Protein AF-A0A1M4S6I8-F1 (afdb_monomer_lite)

Secondary structure (DSSP, 8-state):
---SHHHHHHHHHHHHHHHHHHHHH-SS--HHHHHHTT-TT--HHHHIIIIIIIS--BHHHHHSSS-SSSSHHHHHHHHHHHHTTPPPPSSTTBHHHHHHHHHHHHHHHHH---HHHHHHHHHHHHHHIIIIITTTHHHHHHHHHHH-GGGHHHHHHHHHHHHHHHHHTT---SS---HHHHS---TT-TT----TTHHHHHHT-HHHHS----HHHHHHHHHHTT----SS-HHHHHHHHHHH-HHHHHHHHHHHHHHHHHHHHHTHHHHTHHHHHHHHHHHHHHHHHHHHHTT-

pLDDT: mean 91.62, std 10.89, range [37.5, 98.69]

Organism: NCBI:txid1121881

Radius of gyration: 19.99 Å; chains: 1; bounding box: 48×37×67 Å

InterPro domains:
  IPR020945 DMSO/Nitrate reductase chaperone [PF02613] (55-138)
  IPR036411 TorD-like superfamily [SSF89155] (50-169)

Structure (mmCIF, N/CA/C/O backbone):
data_AF-A0A1M4S6I8-F1
#
_entry.id   AF-A0A1M4S6I8-F1
#
loop_
_atom_site.group_PDB
_atom_site.id
_atom_site.type_symbol
_atom_site.label_atom_id
_atom_site.label_alt_id
_atom_site.label_comp_id
_atom_site.label_asym_id
_atom_site.label_entity_id
_atom_site.label_seq_id
_atom_site.pdbx_PDB_ins_code
_atom_site.Cartn_x
_atom_site.Cartn_y
_atom_site.Cartn_z
_atom_site.occupancy
_atom_site.B_iso_or_equiv
_atom_site.auth_seq_id
_atom_site.auth_comp_id
_atom_site.auth_asym_id
_atom_site.auth_atom_id
_atom_site.pdbx_PDB_model_num
ATOM 1 N N . MET A 1 1 ? -8.912 -12.289 37.341 1.00 37.50 1 MET A N 1
ATOM 2 C CA . MET A 1 1 ? -7.872 -11.245 37.237 1.00 37.50 1 MET A CA 1
ATOM 3 C C . MET A 1 1 ? -7.229 -11.370 35.861 1.00 37.50 1 MET A C 1
ATOM 5 O O . MET A 1 1 ? -6.281 -12.118 35.725 1.00 37.50 1 MET A O 1
ATOM 9 N N . SER A 1 2 ? -7.829 -10.744 34.845 1.00 38.50 2 SER A N 1
ATOM 10 C CA . SER A 1 2 ? -7.237 -10.455 33.524 1.00 38.50 2 SER A CA 1
ATOM 11 C C . SER A 1 2 ? -8.194 -9.495 32.800 1.00 38.50 2 SER A C 1
ATOM 13 O O . SER A 1 2 ? -8.999 -9.876 31.961 1.00 38.50 2 SER A O 1
ATOM 15 N N . LYS A 1 3 ? -8.262 -8.260 33.303 1.00 39.50 3 LYS A N 1
ATOM 16 C CA . LYS A 1 3 ? -8.973 -7.134 32.665 1.00 39.50 3 LYS A CA 1
ATOM 17 C C . LYS A 1 3 ? -8.045 -5.925 32.487 1.00 39.50 3 LYS A C 1
ATOM 19 O O . LYS A 1 3 ? -8.503 -4.873 32.076 1.00 39.50 3 LYS A O 1
ATOM 24 N N . VAL A 1 4 ? -6.769 -6.080 32.854 1.00 44.47 4 VAL A N 1
ATOM 25 C CA . VAL A 1 4 ? -5.766 -5.007 32.862 1.00 44.47 4 VAL A CA 1
ATOM 26 C C . VAL A 1 4 ? -4.965 -4.983 31.549 1.00 44.47 4 VAL A C 1
ATOM 28 O O . VAL A 1 4 ? -4.487 -3.920 31.188 1.00 44.47 4 VAL A O 1
ATOM 31 N N . ASP A 1 5 ? -4.915 -6.087 30.789 1.00 59.47 5 ASP A N 1
ATOM 32 C CA . ASP A 1 5 ? -4.182 -6.153 29.507 1.00 59.47 5 ASP A CA 1
ATOM 33 C C . ASP A 1 5 ? -4.903 -5.454 28.344 1.00 59.47 5 ASP A C 1
ATOM 35 O O . ASP A 1 5 ? -4.309 -4.652 27.630 1.00 59.47 5 ASP A O 1
ATOM 39 N N . GLY A 1 6 ? -6.209 -5.695 28.169 1.00 62.53 6 GLY A N 1
ATOM 40 C CA . GLY A 1 6 ? -6.911 -5.259 26.953 1.00 62.53 6 GLY A CA 1
ATOM 41 C C . GLY A 1 6 ? -7.030 -3.739 26.782 1.00 62.53 6 GLY A C 1
ATOM 42 O O . GLY A 1 6 ? -7.030 -3.247 25.662 1.00 62.53 6 GLY A O 1
ATOM 43 N N . THR A 1 7 ? -7.111 -2.969 27.872 1.00 64.19 7 THR A N 1
ATOM 44 C CA . THR A 1 7 ? -7.210 -1.498 27.785 1.00 64.19 7 THR A CA 1
ATOM 45 C C . THR A 1 7 ? -5.866 -0.848 27.442 1.00 64.19 7 THR A C 1
ATOM 47 O O . THR A 1 7 ? -5.850 0.140 26.716 1.00 64.19 7 THR A O 1
ATOM 50 N N . SER A 1 8 ? -4.741 -1.417 27.903 1.00 73.88 8 SER A N 1
ATOM 51 C CA . SER A 1 8 ? -3.398 -0.930 27.535 1.00 73.88 8 SER A CA 1
ATOM 52 C C . SER A 1 8 ? -3.157 -1.097 26.036 1.00 73.88 8 SER A C 1
ATOM 54 O O . SER A 1 8 ? -2.745 -0.158 25.362 1.00 73.88 8 SER A O 1
ATOM 56 N N . GLN A 1 9 ? -3.532 -2.261 25.500 1.00 84.44 9 GLN A N 1
ATOM 57 C CA . GLN A 1 9 ? -3.327 -2.599 24.095 1.00 84.44 9 GLN A CA 1
ATOM 58 C C . GLN A 1 9 ? -4.142 -1.709 23.141 1.00 84.44 9 GLN A C 1
ATOM 60 O O . GLN A 1 9 ? -3.620 -1.244 22.131 1.00 84.44 9 GLN A O 1
ATOM 65 N N . LEU A 1 10 ? -5.409 -1.405 23.461 1.00 87.00 10 LEU A N 1
ATOM 66 C CA . LEU A 1 10 ? -6.212 -0.492 22.632 1.00 87.00 10 LEU A CA 1
ATOM 67 C C . LEU A 1 10 ? -5.655 0.939 22.642 1.00 87.00 10 LEU A C 1
ATOM 69 O O . LEU A 1 10 ? -5.631 1.588 21.595 1.00 87.00 10 LEU A O 1
ATOM 73 N N . SER A 1 11 ? -5.169 1.418 23.792 1.00 90.50 11 SER A N 1
ATOM 74 C CA . SER A 1 11 ? -4.554 2.746 23.897 1.00 90.50 11 SER A CA 1
ATOM 75 C C . SER A 1 11 ? -3.269 2.849 23.068 1.00 90.50 11 SER A C 1
ATOM 77 O O . SER A 1 11 ? -3.045 3.872 22.422 1.00 90.50 11 SER A O 1
ATOM 79 N N . GLU A 1 12 ? -2.435 1.808 23.063 1.00 92.94 12 GLU A N 1
ATOM 80 C CA . GLU A 1 12 ? -1.213 1.747 22.248 1.00 92.94 12 GLU A CA 1
ATOM 81 C C . GLU A 1 12 ? -1.537 1.785 20.748 1.00 92.94 12 GLU A C 1
ATOM 83 O O . GLU A 1 12 ? -0.927 2.547 19.998 1.00 92.94 12 GLU A O 1
ATOM 88 N N . ARG A 1 13 ? -2.569 1.051 20.316 1.00 95.19 13 ARG A N 1
ATOM 89 C CA . ARG A 1 13 ? -3.043 1.066 18.923 1.00 95.19 13 ARG A CA 1
ATOM 90 C C . ARG A 1 13 ? -3.576 2.425 18.489 1.00 95.19 13 ARG A C 1
ATOM 92 O O . ARG A 1 13 ? -3.277 2.879 17.386 1.00 95.19 13 ARG A O 1
ATOM 99 N N . ILE A 1 14 ? -4.354 3.087 19.347 1.00 96.69 14 ILE A N 1
ATOM 100 C CA . ILE A 1 14 ? -4.839 4.448 19.086 1.00 96.69 14 ILE A CA 1
ATOM 101 C C . ILE A 1 14 ? -3.653 5.396 18.877 1.00 96.69 14 ILE A C 1
ATOM 103 O O . ILE A 1 14 ? -3.675 6.206 17.950 1.00 96.69 14 ILE A O 1
ATOM 107 N N . GLU A 1 15 ? -2.620 5.300 19.715 1.00 96.31 15 GLU A N 1
ATOM 108 C CA . GLU A 1 15 ? -1.449 6.169 19.612 1.00 96.31 15 GLU A CA 1
ATOM 109 C C . GLU A 1 15 ? -0.630 5.893 18.348 1.00 96.31 15 GLU A C 1
ATOM 111 O O . GLU A 1 15 ? -0.274 6.832 17.635 1.00 96.31 15 GLU A O 1
ATOM 116 N N . LEU A 1 16 ? -0.421 4.621 17.995 1.00 97.06 16 LEU A N 1
ATOM 117 C CA . LEU A 1 16 ? 0.234 4.247 16.742 1.00 97.06 16 LEU A CA 1
ATOM 118 C C . LEU A 1 16 ? -0.506 4.818 15.522 1.00 97.06 16 LEU A C 1
ATOM 120 O O . LEU A 1 16 ? 0.125 5.399 14.640 1.00 97.06 16 LEU A O 1
ATOM 124 N N . LEU A 1 17 ? -1.840 4.719 15.480 1.00 98.00 17 LEU A N 1
ATOM 125 C CA . LEU A 1 17 ? -2.640 5.274 14.382 1.00 98.00 17 LEU A CA 1
ATOM 126 C C . LEU A 1 17 ? -2.537 6.803 14.304 1.00 98.00 17 LEU A C 1
ATOM 128 O O . LEU A 1 17 ? -2.468 7.352 13.203 1.00 98.00 17 LEU A O 1
ATOM 132 N N . LYS A 1 18 ? -2.476 7.508 15.442 1.00 96.75 18 LYS A N 1
ATOM 133 C CA . LYS A 1 18 ? -2.240 8.963 15.462 1.00 96.75 18 LYS A CA 1
ATOM 134 C C . LYS A 1 18 ? -0.870 9.316 14.898 1.00 96.75 18 LYS A C 1
ATOM 136 O O . LYS A 1 18 ? -0.782 10.185 14.032 1.00 96.75 18 LYS A O 1
ATOM 141 N N . ILE A 1 19 ? 0.176 8.627 15.353 1.00 96.94 19 ILE A N 1
ATOM 142 C CA . ILE A 1 19 ? 1.544 8.823 14.865 1.00 96.94 19 ILE A CA 1
ATOM 143 C C . ILE A 1 19 ? 1.605 8.553 13.359 1.00 96.94 19 ILE A C 1
ATOM 145 O O . ILE A 1 19 ? 2.149 9.360 12.608 1.00 96.94 19 ILE A O 1
ATOM 149 N N . ALA A 1 20 ? 0.985 7.470 12.891 1.00 97.69 20 ALA A N 1
ATOM 150 C CA . ALA A 1 20 ? 0.976 7.124 11.478 1.00 97.69 20 ALA A CA 1
ATOM 151 C C . ALA A 1 20 ? 0.277 8.170 10.613 1.00 97.69 20 ALA A C 1
ATOM 153 O O . ALA A 1 20 ? 0.776 8.533 9.550 1.00 97.69 20 ALA A O 1
ATOM 154 N N . ARG A 1 21 ? -0.847 8.716 11.080 1.00 97.44 21 ARG A N 1
ATOM 155 C CA . ARG A 1 21 ? -1.515 9.832 10.402 1.00 97.44 21 ARG A CA 1
ATOM 156 C C . ARG A 1 21 ? -0.628 11.070 10.338 1.00 97.44 21 ARG A C 1
ATOM 1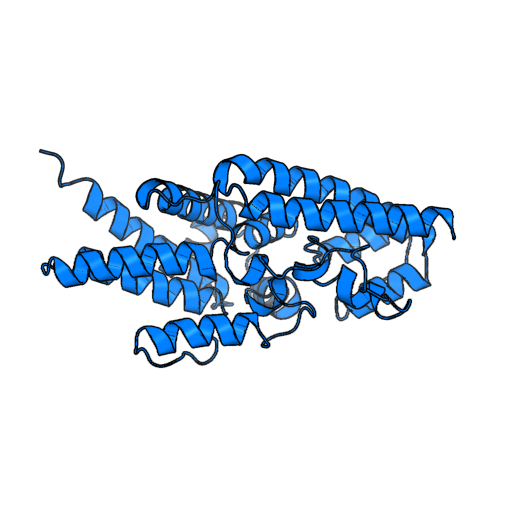58 O O . ARG A 1 21 ? -0.563 11.698 9.284 1.00 97.44 21 ARG A O 1
ATOM 165 N N . GLU A 1 22 ? 0.066 11.397 11.425 1.00 96.81 22 GLU A N 1
ATOM 166 C CA . GLU A 1 22 ? 0.987 12.534 11.468 1.00 96.81 22 GLU A CA 1
ATOM 167 C C . GLU A 1 22 ? 2.127 12.353 10.450 1.00 96.81 22 GLU A C 1
ATOM 169 O O . GLU A 1 22 ? 2.379 13.264 9.667 1.00 96.81 22 GLU A O 1
ATOM 174 N N . VAL A 1 23 ? 2.735 11.162 10.354 1.00 97.06 23 VAL A N 1
ATOM 175 C CA . VAL A 1 23 ? 3.756 10.839 9.331 1.00 97.06 23 VAL A CA 1
ATOM 176 C C . VAL A 1 23 ? 3.211 10.992 7.907 1.00 97.06 23 VAL A C 1
ATOM 178 O O . VAL A 1 23 ? 3.871 11.572 7.047 1.00 97.06 23 VAL A O 1
ATOM 181 N N . LEU A 1 24 ? 1.995 10.507 7.644 1.00 97.06 24 LEU A N 1
ATOM 182 C CA . LEU A 1 24 ? 1.399 10.549 6.306 1.00 97.06 24 LEU A CA 1
ATOM 183 C C . LEU A 1 24 ? 1.024 11.974 5.865 1.00 97.06 24 LEU A C 1
ATOM 185 O O . LEU A 1 24 ? 1.130 12.295 4.682 1.00 97.06 24 LEU A O 1
ATOM 189 N N . VAL A 1 25 ? 0.597 12.839 6.788 1.00 95.19 25 VAL A N 1
ATOM 190 C CA . VAL A 1 25 ? 0.042 14.167 6.461 1.00 95.19 25 VAL A CA 1
ATOM 191 C C . VAL A 1 25 ? 1.057 15.296 6.641 1.00 95.19 25 VAL A C 1
ATOM 193 O O . VAL A 1 25 ? 1.022 16.276 5.895 1.00 95.19 25 VAL A O 1
ATOM 196 N N . SER A 1 26 ? 1.950 15.191 7.625 1.00 93.81 26 SER A N 1
ATOM 197 C CA . SER A 1 26 ? 2.745 16.319 8.101 1.00 93.81 26 SER A CA 1
ATOM 198 C C . SER A 1 26 ? 4.144 16.343 7.481 1.00 93.81 26 SER A C 1
ATOM 200 O O . SER A 1 26 ? 5.021 15.576 7.886 1.00 93.81 26 SER A O 1
ATOM 202 N N . PRO A 1 27 ? 4.450 17.293 6.576 1.00 93.25 27 PRO A N 1
ATOM 203 C CA . PRO A 1 27 ? 5.810 17.456 6.060 1.00 93.25 27 PRO A CA 1
ATOM 204 C C . PRO A 1 27 ? 6.802 17.938 7.132 1.00 93.25 27 PRO A C 1
ATOM 206 O O . PRO A 1 27 ? 8.000 18.018 6.874 1.00 93.25 27 PRO A O 1
ATOM 209 N N . LYS A 1 28 ? 6.327 18.300 8.332 1.00 93.88 28 LYS A N 1
ATOM 210 C CA . LYS A 1 28 ? 7.142 18.796 9.445 1.00 93.88 28 LYS A CA 1
ATOM 211 C C . LYS A 1 28 ? 6.824 18.024 10.720 1.00 93.88 28 LYS A C 1
ATOM 213 O O . LYS A 1 28 ? 6.033 18.477 11.541 1.00 93.88 28 LYS A O 1
ATOM 218 N N . LEU A 1 29 ? 7.494 16.891 10.889 1.00 93.94 29 LEU A N 1
ATOM 219 C CA . LEU A 1 29 ? 7.384 16.079 12.096 1.00 93.94 29 LEU A CA 1
ATOM 220 C C . LEU A 1 29 ? 8.194 16.653 13.256 1.00 93.94 29 LEU A C 1
ATOM 222 O O . LEU A 1 29 ? 9.223 17.310 13.071 1.00 93.94 29 LEU A O 1
ATOM 226 N N . HIS A 1 30 ? 7.733 16.365 14.472 1.00 93.50 30 HIS A N 1
ATOM 227 C CA . HIS A 1 30 ? 8.499 16.656 15.674 1.00 93.50 30 HIS A CA 1
ATOM 228 C C . HIS A 1 30 ? 9.796 15.820 15.687 1.00 93.50 30 HIS A C 1
ATOM 230 O O . HIS A 1 30 ? 9.734 14.624 15.390 1.00 93.50 30 HIS A O 1
ATOM 236 N N . PRO A 1 31 ? 10.961 16.384 16.068 1.00 93.50 31 PRO A N 1
ATOM 237 C CA . PRO A 1 31 ? 12.232 15.650 16.068 1.00 93.50 31 PRO A CA 1
ATOM 238 C C . PRO A 1 31 ? 12.222 14.363 16.902 1.00 93.50 31 PRO A C 1
ATOM 240 O O . PRO A 1 31 ? 12.896 13.400 16.552 1.00 93.50 31 PRO A O 1
ATOM 243 N N . GLU A 1 32 ? 11.443 14.327 17.985 1.00 93.31 32 GLU A N 1
ATOM 244 C CA . GLU A 1 32 ? 11.304 13.128 18.821 1.00 93.31 32 GLU A CA 1
ATOM 245 C C . GLU A 1 32 ? 10.605 11.981 18.083 1.00 93.31 32 GLU A C 1
ATOM 247 O O . GLU A 1 32 ? 11.010 10.837 18.245 1.00 93.31 32 GLU A O 1
ATOM 252 N N . LEU A 1 33 ? 9.612 12.277 17.232 1.00 93.12 33 LEU A N 1
ATOM 253 C CA . LEU A 1 33 ? 8.949 11.259 16.409 1.00 93.12 33 LEU A CA 1
ATOM 254 C C . LEU A 1 33 ? 9.883 10.739 15.316 1.00 93.12 33 LEU A C 1
ATOM 256 O O . LEU A 1 33 ? 9.938 9.536 15.089 1.00 93.12 33 LEU A O 1
ATOM 260 N N . ILE A 1 34 ? 10.653 11.635 14.686 1.00 93.50 34 ILE A N 1
ATOM 261 C CA . ILE A 1 34 ? 11.675 11.255 13.697 1.00 93.50 34 ILE A CA 1
ATOM 262 C C . ILE A 1 34 ? 12.680 10.288 14.329 1.00 93.50 34 ILE A C 1
ATOM 264 O O . ILE A 1 34 ? 12.989 9.261 13.735 1.00 93.50 34 ILE A O 1
ATOM 268 N N . ALA A 1 35 ? 13.157 10.590 15.540 1.00 93.12 35 ALA A N 1
ATOM 269 C CA . ALA A 1 35 ? 14.097 9.734 16.254 1.00 93.12 35 ALA A CA 1
ATOM 270 C C . ALA A 1 35 ? 13.469 8.409 16.721 1.00 93.12 35 ALA A C 1
ATOM 272 O O . ALA A 1 35 ? 14.112 7.370 16.621 1.00 93.12 35 ALA A O 1
ATOM 273 N N . ALA A 1 36 ? 12.231 8.431 17.225 1.00 92.00 36 ALA A N 1
ATOM 274 C CA . ALA A 1 36 ? 11.556 7.238 17.741 1.00 92.00 36 ALA A CA 1
ATOM 275 C C . ALA A 1 36 ? 11.229 6.209 16.647 1.00 92.00 36 ALA A C 1
ATOM 277 O O . ALA A 1 36 ? 11.275 5.012 16.908 1.00 92.00 36 ALA A O 1
ATOM 278 N N . LEU A 1 37 ? 10.913 6.677 15.439 1.00 92.38 37 LEU A N 1
ATOM 279 C CA . LEU A 1 37 ? 10.585 5.842 14.280 1.00 92.38 37 LEU A CA 1
ATOM 280 C C . LEU A 1 37 ? 11.781 5.602 13.343 1.00 92.38 37 LEU A C 1
ATOM 282 O O . LEU A 1 37 ? 11.593 5.048 12.264 1.00 92.38 37 LEU A O 1
ATOM 286 N N . ASP A 1 38 ? 12.978 6.060 13.722 1.00 94.12 38 ASP A N 1
ATOM 287 C CA . ASP A 1 38 ? 14.194 6.039 12.897 1.00 94.12 38 ASP A CA 1
ATOM 288 C C . ASP A 1 38 ? 13.973 6.552 11.460 1.00 94.12 38 ASP A C 1
ATOM 290 O O . ASP A 1 38 ? 14.483 6.008 10.483 1.00 94.12 38 ASP A O 1
ATOM 294 N N . LEU A 1 39 ? 13.224 7.655 11.315 1.00 92.38 39 LEU A N 1
ATOM 295 C CA . LEU A 1 39 ? 12.893 8.237 10.004 1.00 92.38 39 LEU A CA 1
ATOM 296 C C . LEU A 1 39 ? 14.085 8.932 9.321 1.00 92.38 39 LEU A C 1
ATOM 298 O O . LEU A 1 39 ? 13.912 9.654 8.336 1.00 92.38 39 LEU A O 1
ATOM 302 N N . GLY A 1 40 ? 15.300 8.749 9.846 1.00 90.25 40 GLY A N 1
ATOM 303 C CA . GLY A 1 40 ? 16.548 9.227 9.266 1.00 90.25 40 GLY A CA 1
ATOM 304 C C . GLY A 1 40 ? 16.517 10.706 8.878 1.00 90.25 40 GLY A C 1
ATOM 305 O O . GLY A 1 40 ? 16.318 11.599 9.703 1.00 90.25 40 GLY A O 1
ATOM 306 N N . ASN A 1 41 ? 16.741 10.975 7.592 1.00 86.19 41 ASN A N 1
ATOM 307 C CA . ASN A 1 41 ? 16.779 12.316 7.013 1.00 86.19 41 ASN A CA 1
ATOM 308 C C . ASN A 1 41 ? 15.389 12.853 6.636 1.00 86.19 41 ASN A C 1
ATOM 310 O O . ASN A 1 41 ? 15.268 13.546 5.627 1.00 86.19 41 ASN A O 1
ATOM 314 N N . TYR A 1 42 ? 14.351 12.552 7.415 1.00 93.75 42 TYR A N 1
ATOM 315 C CA . TYR A 1 42 ? 13.009 13.066 7.168 1.00 93.75 42 TYR A CA 1
ATOM 316 C C . TYR A 1 42 ? 13.009 14.598 7.046 1.00 93.75 42 TYR A C 1
ATOM 318 O O . TYR A 1 42 ? 13.293 15.326 8.001 1.00 93.75 42 TYR A O 1
ATOM 326 N N . THR A 1 43 ? 12.662 15.097 5.861 1.00 95.12 43 THR A N 1
ATOM 327 C CA . THR A 1 43 ? 12.478 16.525 5.582 1.00 95.12 43 THR A CA 1
ATOM 328 C C . THR A 1 43 ? 11.164 16.753 4.830 1.00 95.12 43 THR A C 1
ATOM 330 O O . THR A 1 43 ? 10.609 15.805 4.266 1.00 95.12 43 THR A O 1
ATOM 333 N N . PRO A 1 44 ? 10.664 18.002 4.751 1.00 96.38 44 PRO A N 1
ATOM 334 C CA . PRO A 1 44 ? 9.513 18.331 3.909 1.00 96.38 44 PRO A CA 1
ATOM 335 C C . PRO A 1 44 ? 9.663 17.880 2.449 1.00 96.38 44 PRO A C 1
ATOM 337 O O . PRO A 1 44 ? 8.687 17.480 1.813 1.00 96.38 44 PRO A O 1
ATOM 340 N N . GLU A 1 45 ? 10.882 17.936 1.911 1.00 95.75 45 GLU A N 1
ATOM 341 C CA . GLU A 1 45 ? 11.200 17.506 0.551 1.00 95.75 45 GLU A CA 1
ATOM 342 C C . GLU A 1 45 ? 11.094 15.986 0.411 1.00 95.75 45 GLU A C 1
ATOM 344 O O . GLU A 1 45 ? 10.491 15.515 -0.550 1.00 95.75 45 GLU A O 1
ATOM 349 N N . VAL A 1 46 ? 11.618 15.227 1.383 1.00 95.25 46 VAL A N 1
ATOM 350 C CA . VAL A 1 46 ? 11.484 13.761 1.426 1.00 95.25 46 VAL A CA 1
ATOM 351 C C . VAL A 1 46 ? 10.014 13.360 1.544 1.00 95.25 46 VAL A C 1
ATOM 353 O O . VAL A 1 46 ? 9.544 12.548 0.752 1.00 95.25 46 VAL A O 1
ATOM 356 N N . HIS A 1 47 ? 9.261 13.982 2.458 1.00 96.81 47 HIS A N 1
ATOM 357 C CA . HIS A 1 47 ? 7.823 13.733 2.622 1.00 96.81 47 HIS A CA 1
ATOM 358 C C . HIS A 1 47 ? 7.052 13.980 1.321 1.00 96.81 47 HIS A C 1
ATOM 360 O O . HIS A 1 47 ? 6.293 13.122 0.873 1.00 96.81 47 HIS A O 1
ATOM 366 N N . THR A 1 48 ? 7.308 15.115 0.665 1.00 96.38 48 THR A N 1
ATOM 367 C CA . THR A 1 48 ? 6.680 15.450 -0.621 1.00 96.38 48 THR A CA 1
ATOM 368 C C . THR A 1 48 ? 7.053 14.432 -1.699 1.00 96.38 48 THR A C 1
ATOM 370 O O . THR A 1 48 ? 6.188 13.965 -2.441 1.00 96.38 48 THR A O 1
ATOM 373 N N . GLN A 1 49 ? 8.332 14.067 -1.790 1.00 95.19 49 GLN A N 1
ATOM 374 C CA . GLN A 1 49 ? 8.811 13.106 -2.776 1.00 95.19 49 GLN A CA 1
ATOM 375 C C . GLN A 1 49 ? 8.142 11.737 -2.601 1.00 95.19 49 GLN A C 1
ATOM 377 O O . GLN A 1 49 ? 7.698 11.146 -3.584 1.00 95.19 49 GLN A O 1
ATOM 382 N N . VAL A 1 50 ? 8.019 11.259 -1.363 1.00 96.31 50 VAL A N 1
ATOM 383 C CA . VAL A 1 50 ? 7.456 9.939 -1.064 1.00 96.31 50 VAL A CA 1
ATOM 384 C C . VAL A 1 50 ? 5.934 9.963 -1.192 1.00 96.31 50 VAL A C 1
ATOM 386 O O . VAL A 1 50 ? 5.388 9.292 -2.061 1.00 96.31 50 VAL A O 1
ATOM 389 N N . PHE A 1 51 ? 5.231 10.766 -0.391 1.00 97.31 51 PHE A N 1
ATOM 390 C CA . PHE A 1 51 ? 3.775 10.643 -0.248 1.00 97.31 51 PHE A CA 1
ATOM 391 C C . PHE A 1 51 ? 2.966 11.508 -1.219 1.00 97.31 51 PHE A C 1
ATOM 393 O O . PHE A 1 51 ? 1.797 11.214 -1.470 1.00 97.31 51 PHE A O 1
ATOM 400 N N . ALA A 1 52 ? 3.549 12.568 -1.788 1.00 95.19 52 ALA A N 1
ATOM 401 C CA . ALA A 1 52 ? 2.841 13.425 -2.744 1.00 95.19 52 ALA A CA 1
ATOM 402 C C . ALA A 1 52 ? 3.189 13.115 -4.206 1.00 95.19 52 ALA A C 1
ATOM 404 O O . ALA A 1 52 ? 2.369 13.375 -5.091 1.00 95.19 52 ALA A O 1
ATOM 405 N N . ILE A 1 53 ? 4.376 12.566 -4.483 1.00 94.00 53 ILE A N 1
ATOM 406 C CA . ILE A 1 53 ? 4.850 12.314 -5.850 1.00 94.00 53 ILE A CA 1
ATOM 407 C C . ILE A 1 53 ? 4.856 10.820 -6.172 1.00 94.00 53 ILE A C 1
ATOM 409 O O . ILE A 1 53 ? 4.255 10.431 -7.176 1.00 94.00 53 ILE A O 1
ATOM 413 N N . ASP A 1 54 ? 5.506 10.001 -5.348 1.00 95.56 54 ASP A N 1
ATOM 414 C CA . ASP A 1 54 ? 5.840 8.628 -5.720 1.00 95.56 54 ASP A CA 1
ATOM 415 C C . ASP A 1 54 ? 4.834 7.576 -5.224 1.00 95.56 54 ASP A C 1
ATOM 417 O O . ASP A 1 54 ? 4.054 7.023 -6.007 1.00 95.56 54 ASP A O 1
ATOM 421 N N . LEU A 1 55 ? 4.823 7.314 -3.919 1.00 97.12 55 LEU A N 1
ATOM 422 C CA . LEU A 1 55 ? 3.989 6.327 -3.239 1.00 97.12 55 LEU A CA 1
ATOM 423 C C . LEU A 1 55 ? 2.837 7.038 -2.527 1.00 97.12 55 LEU A C 1
ATOM 425 O O . LEU A 1 55 ? 2.766 7.135 -1.304 1.00 97.12 55 LEU A O 1
ATOM 429 N N . LYS A 1 56 ? 1.912 7.573 -3.327 1.00 97.44 56 LYS A N 1
ATOM 430 C CA . LYS A 1 56 ? 0.735 8.283 -2.815 1.00 97.44 56 LYS A CA 1
ATOM 431 C C . LYS A 1 56 ? -0.126 7.337 -1.970 1.00 97.44 56 LYS A C 1
ATOM 433 O O . LYS A 1 56 ? -0.541 6.312 -2.507 1.00 97.44 56 LYS A O 1
ATOM 438 N N . PRO A 1 57 ? -0.458 7.659 -0.709 1.00 98.12 57 PRO A N 1
ATOM 439 C CA . PRO A 1 57 ? -1.162 6.745 0.191 1.00 98.12 57 PRO A CA 1
ATOM 440 C C . PRO A 1 57 ? -2.687 6.787 -0.018 1.00 98.12 57 PRO A C 1
ATOM 442 O O . PRO A 1 57 ? -3.439 7.118 0.895 1.00 98.12 57 PRO A O 1
ATOM 445 N N . TYR A 1 58 ? -3.150 6.485 -1.233 1.00 98.62 58 TYR A N 1
ATOM 446 C CA . TYR A 1 58 ? -4.569 6.474 -1.606 1.00 98.62 58 TYR A CA 1
ATOM 447 C C . TYR A 1 58 ? -4.939 5.129 -2.212 1.00 98.62 58 TYR A C 1
ATOM 449 O O . TYR A 1 58 ? -4.308 4.711 -3.183 1.00 98.62 58 TYR A O 1
ATOM 457 N N . ALA A 1 59 ? -5.999 4.494 -1.713 1.00 98.25 59 ALA A N 1
ATOM 458 C CA . ALA A 1 59 ? -6.432 3.186 -2.196 1.00 98.25 59 ALA A CA 1
ATOM 459 C C . ALA A 1 59 ? -6.713 3.188 -3.710 1.00 98.25 59 ALA A C 1
ATOM 461 O O . ALA A 1 59 ? -6.377 2.226 -4.395 1.00 98.25 59 ALA A O 1
ATOM 462 N N . SER A 1 60 ? -7.232 4.294 -4.264 1.00 97.06 60 SER A N 1
ATOM 463 C CA . SER A 1 60 ? -7.451 4.447 -5.712 1.00 97.06 60 SER A CA 1
ATOM 464 C C . SER A 1 60 ? -6.209 4.269 -6.582 1.00 97.06 60 SER A C 1
ATOM 466 O O . SER A 1 60 ? -6.341 3.818 -7.718 1.00 97.06 60 SER A O 1
ATOM 468 N N . ILE A 1 61 ? -5.012 4.544 -6.064 1.00 97.06 61 ILE A N 1
ATOM 469 C CA . ILE A 1 61 ? -3.758 4.332 -6.796 1.00 97.06 61 ILE A CA 1
ATOM 470 C C . ILE A 1 61 ? -3.431 2.841 -6.927 1.00 97.06 61 ILE A C 1
ATOM 472 O O . ILE A 1 61 ? -2.861 2.439 -7.936 1.00 97.06 61 ILE A O 1
ATOM 476 N N . TYR A 1 62 ? -3.808 2.028 -5.939 1.00 97.81 62 TYR A N 1
ATOM 477 C CA . TYR A 1 62 ? -3.420 0.615 -5.853 1.00 97.81 62 TYR A CA 1
ATOM 478 C C . TYR A 1 62 ? -4.525 -0.349 -6.272 1.00 97.81 62 TYR A C 1
ATOM 480 O O . TYR A 1 62 ? -4.227 -1.482 -6.633 1.00 97.81 62 TYR A O 1
ATOM 488 N N . LEU A 1 63 ? -5.784 0.089 -6.217 1.00 96.19 63 LEU A N 1
ATOM 489 C CA . LEU A 1 63 ? -6.967 -0.754 -6.397 1.00 96.19 63 LEU A CA 1
ATOM 490 C C . LEU A 1 63 ? -7.828 -0.371 -7.609 1.00 96.19 63 LEU A C 1
ATOM 492 O O . LEU A 1 63 ? -8.951 -0.849 -7.731 1.00 96.19 63 LEU A O 1
ATOM 496 N N . SER A 1 64 ? -7.324 0.482 -8.502 1.00 91.44 64 SER A N 1
ATOM 497 C CA . SER A 1 64 ? -8.017 0.853 -9.743 1.00 91.44 64 SER A CA 1
ATOM 498 C C . SER A 1 64 ? -7.240 0.378 -10.963 1.00 91.44 64 SER A C 1
ATOM 500 O O . SER A 1 64 ? -6.013 0.456 -10.981 1.00 91.44 64 SER A O 1
ATOM 502 N N . GLU A 1 65 ? -7.938 -0.025 -12.031 1.00 87.44 65 GLU A N 1
ATOM 503 C CA . GLU A 1 65 ? -7.301 -0.439 -13.295 1.00 87.44 65 GLU A CA 1
ATOM 504 C C . GLU A 1 65 ? -6.331 0.622 -13.833 1.00 87.44 65 GLU A C 1
ATOM 506 O O . GLU A 1 65 ? -5.237 0.298 -14.291 1.00 87.44 65 GLU A O 1
ATOM 511 N N . VAL A 1 66 ? -6.687 1.900 -13.690 1.00 85.38 66 VAL A N 1
ATOM 512 C CA . VAL A 1 66 ? -5.808 3.035 -13.977 1.00 85.38 66 VAL A CA 1
ATOM 513 C C . VAL A 1 66 ? -5.375 3.667 -12.655 1.00 85.38 66 VAL A C 1
ATOM 515 O O . VAL A 1 66 ? -6.219 4.179 -11.921 1.00 85.38 66 VAL A O 1
ATOM 518 N N . ALA A 1 67 ? -4.067 3.672 -12.371 1.00 88.31 67 ALA A N 1
ATOM 519 C CA . ALA A 1 67 ? -3.476 4.207 -11.138 1.00 88.31 67 ALA A CA 1
ATOM 520 C C . ALA A 1 67 ? -3.561 5.745 -11.052 1.00 88.31 67 ALA A C 1
ATOM 522 O O . ALA A 1 67 ? -2.577 6.477 -11.187 1.00 88.31 67 ALA A O 1
ATOM 523 N N . THR A 1 68 ? -4.774 6.246 -10.844 1.00 89.44 68 THR A N 1
ATOM 524 C CA . THR A 1 68 ? -5.114 7.667 -10.726 1.00 89.44 68 THR A CA 1
ATOM 525 C C . THR A 1 68 ? -5.960 7.909 -9.485 1.00 89.44 68 THR A C 1
ATOM 527 O O . THR A 1 68 ? -6.636 7.007 -9.008 1.00 89.44 68 THR A O 1
ATOM 530 N N . LEU A 1 69 ? -5.922 9.136 -8.957 1.00 90.75 69 LEU A N 1
ATOM 531 C CA . LEU A 1 69 ? -6.735 9.505 -7.799 1.00 90.75 69 LEU A CA 1
ATOM 532 C C . LEU A 1 69 ? -8.223 9.512 -8.161 1.00 90.75 69 LEU A C 1
ATOM 534 O O . LEU A 1 69 ? -8.634 10.183 -9.109 1.00 90.75 69 LEU A O 1
ATOM 538 N N . GLY A 1 70 ? -9.027 8.840 -7.340 1.00 89.19 70 GLY A N 1
ATOM 539 C CA . GLY A 1 70 ? -10.464 8.683 -7.556 1.00 89.19 70 GLY A CA 1
ATOM 540 C C . GLY A 1 70 ? -10.836 7.391 -8.279 1.00 89.19 70 GLY A C 1
ATOM 541 O O . GLY A 1 70 ? -10.085 6.426 -8.270 1.00 89.19 70 GLY A O 1
ATOM 542 N N . GLY A 1 71 ? -12.032 7.353 -8.863 1.00 88.25 71 GLY A N 1
ATOM 543 C CA . GLY A 1 71 ? -12.559 6.140 -9.486 1.00 88.25 71 GLY A CA 1
ATOM 544 C C . GLY A 1 71 ? -13.146 5.152 -8.478 1.00 88.25 71 GLY A C 1
ATOM 545 O O . GLY A 1 71 ? -13.552 5.528 -7.377 1.00 88.25 71 GLY A O 1
ATOM 546 N N . GLU A 1 72 ? -13.204 3.884 -8.877 1.00 89.44 72 GLU A N 1
ATOM 547 C CA . GLU A 1 72 ? -14.020 2.863 -8.217 1.00 89.44 72 GLU A CA 1
ATOM 548 C C . GLU A 1 72 ? -13.629 2.619 -6.759 1.00 89.44 72 GLU A C 1
ATOM 550 O O . GLU A 1 72 ? -14.493 2.660 -5.887 1.00 89.44 72 GLU A O 1
ATOM 555 N N . ALA A 1 73 ? -12.339 2.459 -6.450 1.00 92.50 73 ALA A N 1
ATOM 556 C CA . ALA A 1 73 ? -11.906 2.229 -5.071 1.00 92.50 73 ALA A CA 1
ATOM 557 C C . ALA A 1 73 ? -12.284 3.396 -4.135 1.00 92.50 73 ALA A C 1
ATOM 559 O O . ALA A 1 73 ? -12.655 3.177 -2.978 1.00 92.50 73 ALA A O 1
ATOM 560 N N . ARG A 1 74 ? -12.265 4.639 -4.641 1.00 95.19 74 ARG A N 1
ATOM 561 C CA . ARG A 1 74 ? -12.729 5.812 -3.886 1.00 95.19 74 ARG A CA 1
ATOM 562 C C . ARG A 1 74 ? -14.239 5.818 -3.702 1.00 95.19 74 ARG A C 1
ATOM 564 O O . ARG A 1 74 ? -14.711 6.159 -2.617 1.00 95.19 74 ARG A O 1
ATOM 571 N N . ASP A 1 75 ? -14.992 5.439 -4.728 1.00 94.88 75 ASP A N 1
ATOM 572 C CA . ASP A 1 75 ? -16.449 5.342 -4.649 1.00 94.88 75 ASP A CA 1
ATOM 573 C C . ASP A 1 75 ? -16.898 4.229 -3.695 1.00 94.88 75 ASP A C 1
ATOM 575 O O . ASP A 1 75 ? -17.853 4.426 -2.939 1.00 94.88 75 ASP A O 1
ATOM 579 N N . VAL A 1 76 ? -16.173 3.108 -3.662 1.00 94.44 76 VAL A N 1
ATOM 580 C CA . VAL A 1 76 ? -16.362 2.005 -2.711 1.00 94.44 76 VAL A CA 1
ATOM 581 C C . VAL A 1 76 ? -16.091 2.476 -1.279 1.00 94.44 76 VAL A C 1
ATOM 583 O O . VAL A 1 76 ? -16.949 2.300 -0.411 1.00 94.44 76 VAL A O 1
ATOM 586 N N . ALA A 1 77 ? -14.967 3.159 -1.032 1.00 96.56 77 ALA A N 1
ATOM 587 C CA . ALA A 1 77 ? -14.671 3.741 0.280 1.00 96.56 77 ALA A CA 1
ATOM 588 C C . ALA A 1 77 ? -15.740 4.769 0.702 1.00 96.56 77 ALA A C 1
ATOM 590 O O . ALA A 1 77 ? -16.256 4.721 1.816 1.00 96.56 77 ALA A O 1
ATOM 591 N N . ALA A 1 78 ? -16.164 5.658 -0.202 1.00 97.62 78 ALA A N 1
ATOM 592 C CA . ALA A 1 78 ? -17.259 6.594 0.052 1.00 97.62 78 ALA A CA 1
ATOM 593 C C . ALA A 1 78 ? -18.589 5.880 0.354 1.00 97.62 78 ALA A C 1
ATOM 595 O O . ALA A 1 78 ? -19.366 6.327 1.202 1.00 97.62 78 ALA A O 1
ATOM 596 N N . GLY A 1 79 ? -18.861 4.777 -0.348 1.00 97.06 79 GLY A N 1
ATOM 597 C CA . GLY A 1 79 ? -20.029 3.924 -0.159 1.00 97.06 79 GLY A CA 1
ATOM 598 C C . GLY A 1 79 ? -20.117 3.363 1.256 1.00 97.06 79 GLY A C 1
ATOM 599 O O . GLY A 1 79 ? -21.199 3.409 1.842 1.00 97.06 79 GLY A O 1
ATOM 600 N N . TYR A 1 80 ? -18.988 2.941 1.833 1.00 97.44 80 TYR A N 1
ATOM 601 C CA . TYR A 1 80 ? -18.913 2.492 3.224 1.00 97.44 80 TYR A CA 1
ATOM 602 C C . TYR A 1 80 ? -19.430 3.561 4.197 1.00 97.44 80 TYR A C 1
ATOM 604 O O . TYR A 1 80 ? -20.369 3.292 4.950 1.00 97.44 80 TYR A O 1
ATOM 612 N N . TYR A 1 81 ? -18.912 4.796 4.131 1.00 98.12 81 TYR A N 1
ATOM 613 C CA . TYR A 1 81 ? -19.350 5.885 5.021 1.00 98.12 81 TYR A CA 1
ATOM 614 C C . TYR A 1 81 ? -20.856 6.155 4.899 1.00 98.12 81 TYR A C 1
ATOM 616 O O . TYR A 1 81 ? -21.548 6.271 5.913 1.00 98.12 81 TYR A O 1
ATOM 624 N N . ARG A 1 82 ? -21.392 6.173 3.668 1.00 98.06 82 ARG A N 1
ATOM 625 C CA . ARG A 1 82 ? -22.838 6.339 3.433 1.00 98.06 82 ARG A CA 1
ATOM 626 C C . ARG A 1 82 ? -23.648 5.197 4.044 1.00 98.06 82 ARG A C 1
ATOM 628 O O . ARG A 1 82 ? -24.673 5.457 4.669 1.00 98.06 82 ARG A O 1
ATOM 635 N N . ALA A 1 83 ? -23.196 3.954 3.877 1.00 97.25 83 ALA A N 1
ATOM 636 C CA . ALA A 1 83 ? -23.898 2.764 4.354 1.00 97.25 83 ALA A CA 1
ATOM 637 C C . ALA A 1 83 ? -24.027 2.737 5.883 1.00 97.25 83 ALA A C 1
ATOM 639 O O . ALA A 1 83 ? -25.051 2.303 6.410 1.00 97.25 83 ALA A O 1
ATOM 640 N N . ILE A 1 84 ? -23.025 3.250 6.600 1.00 95.94 84 ILE A N 1
ATOM 641 C CA . ILE A 1 84 ? -23.050 3.324 8.067 1.00 95.94 84 ILE A CA 1
ATOM 642 C C . ILE A 1 84 ? -23.675 4.620 8.605 1.00 95.94 84 ILE A C 1
ATOM 644 O O . ILE A 1 84 ? -23.798 4.774 9.821 1.00 95.94 84 ILE A O 1
ATOM 648 N N . GLY A 1 85 ? -24.113 5.521 7.718 1.00 96.69 85 GLY A N 1
ATOM 649 C CA . GLY A 1 85 ? -24.784 6.776 8.065 1.00 96.69 85 GLY A CA 1
ATOM 650 C C . GLY A 1 85 ? -23.846 7.905 8.501 1.00 96.69 85 GLY A C 1
ATOM 651 O O . GLY A 1 85 ? -24.298 8.833 9.170 1.00 96.69 85 GLY A O 1
ATOM 652 N N . LEU A 1 86 ? -22.560 7.839 8.146 1.00 96.94 86 LEU A N 1
ATOM 653 C CA . LEU A 1 86 ? -21.588 8.901 8.406 1.00 96.94 86 LEU A CA 1
ATOM 654 C C . LEU A 1 86 ? -21.477 9.870 7.214 1.00 96.94 86 LEU A C 1
ATOM 656 O O . LEU A 1 86 ? -21.712 9.477 6.066 1.00 96.94 86 LEU A O 1
ATOM 660 N N . PRO A 1 87 ? -21.103 11.143 7.453 1.00 97.69 87 PRO A N 1
ATOM 661 C CA . PRO A 1 87 ? -20.719 12.037 6.369 1.00 97.69 87 PRO A CA 1
ATOM 662 C C . PRO A 1 87 ? -19.497 11.471 5.638 1.00 97.69 87 PRO A C 1
ATOM 664 O O . PRO A 1 87 ? -18.561 10.983 6.265 1.00 97.69 87 PRO A O 1
ATOM 667 N N . VAL A 1 88 ? -19.506 11.550 4.307 1.00 98.19 88 VAL A N 1
ATOM 668 C CA . VAL A 1 88 ? -18.380 11.090 3.486 1.00 98.19 88 VAL A CA 1
ATOM 669 C C . VAL A 1 88 ? -17.246 12.119 3.579 1.00 98.19 88 VAL A C 1
ATOM 671 O O . VAL A 1 88 ? -17.487 13.284 3.244 1.00 98.19 88 VAL A O 1
ATOM 674 N N . PRO A 1 89 ? -16.029 11.727 4.001 1.00 97.69 89 PRO A N 1
ATOM 675 C CA . PRO A 1 89 ? -14.864 12.609 3.979 1.00 97.69 89 PRO A CA 1
ATOM 676 C C . PRO A 1 89 ? -14.538 13.112 2.569 1.00 97.69 89 PRO A C 1
ATOM 678 O O . PRO A 1 89 ? -14.929 12.505 1.572 1.00 97.69 89 PRO A O 1
ATOM 681 N N . GLN A 1 90 ? -13.770 14.202 2.467 1.00 96.50 90 GLN A N 1
ATOM 682 C CA . GLN A 1 90 ? -13.322 14.702 1.164 1.00 96.50 90 GLN A CA 1
ATOM 683 C C . GLN A 1 90 ? -12.467 13.659 0.434 1.00 96.50 90 GLN A C 1
ATOM 685 O O . GLN A 1 90 ? -12.642 13.471 -0.767 1.00 96.50 90 GLN A O 1
ATOM 690 N N . GLU A 1 91 ? -11.589 12.961 1.153 1.00 97.19 91 GLU A N 1
ATOM 691 C CA . GLU A 1 91 ? -10.650 11.968 0.621 1.00 97.19 91 GLU A CA 1
ATOM 692 C C . GLU A 1 91 ? -10.881 10.618 1.319 1.00 97.19 91 GLU A C 1
ATOM 694 O O . GLU A 1 91 ? -10.072 10.189 2.136 1.00 97.19 91 GLU A O 1
ATOM 699 N N . PRO A 1 92 ? -12.021 9.952 1.049 1.00 98.12 92 PRO A N 1
ATOM 700 C CA . PRO A 1 92 ? -12.454 8.777 1.808 1.00 98.12 92 PRO A CA 1
ATOM 701 C C . PRO A 1 92 ? -11.533 7.566 1.614 1.00 98.12 92 PRO A C 1
ATOM 703 O O . PRO A 1 92 ? -11.609 6.617 2.387 1.00 98.12 92 PRO A O 1
ATOM 706 N N . ASP A 1 93 ? -10.687 7.590 0.583 1.00 98.25 93 ASP A N 1
ATOM 707 C CA . ASP A 1 93 ? -9.752 6.528 0.232 1.00 98.25 93 ASP A CA 1
ATOM 708 C C . ASP A 1 93 ? -8.291 6.832 0.593 1.00 98.25 93 ASP A C 1
ATOM 710 O O . ASP A 1 93 ? -7.407 6.024 0.305 1.00 98.25 93 ASP A O 1
ATOM 714 N N . ALA A 1 94 ? -8.024 7.985 1.209 1.00 98.50 94 ALA A N 1
ATOM 715 C CA . ALA A 1 94 ? -6.697 8.314 1.700 1.00 98.50 94 ALA A CA 1
ATOM 716 C C . ALA A 1 94 ? -6.393 7.545 2.991 1.00 98.50 94 ALA A C 1
ATOM 718 O O . ALA A 1 94 ? -7.210 7.521 3.914 1.00 98.50 94 ALA A O 1
ATOM 719 N N . LEU A 1 95 ? -5.193 6.975 3.101 1.00 98.69 95 LEU A N 1
ATOM 720 C CA . LEU A 1 95 ? -4.809 6.125 4.231 1.00 98.69 95 LEU A CA 1
ATOM 721 C C . LEU A 1 95 ? -4.914 6.846 5.576 1.00 98.69 95 LEU A C 1
ATOM 723 O O . LEU A 1 95 ? -5.393 6.269 6.545 1.00 98.69 95 LEU A O 1
ATOM 727 N N . PHE A 1 96 ? -4.550 8.130 5.637 1.00 98.31 96 PHE A N 1
ATOM 728 C CA . PHE A 1 96 ? -4.679 8.914 6.868 1.00 98.31 96 PHE A CA 1
ATOM 729 C C . PHE A 1 96 ? -6.147 9.108 7.295 1.00 98.31 96 PHE A C 1
ATOM 731 O O . PHE A 1 96 ? -6.433 9.139 8.490 1.00 98.31 96 PHE A O 1
ATOM 738 N N . THR A 1 97 ? -7.078 9.202 6.336 1.00 98.56 97 THR A N 1
ATOM 739 C CA . THR A 1 97 ? -8.527 9.287 6.597 1.00 98.56 97 THR A CA 1
ATOM 740 C C . THR A 1 97 ? -9.071 7.927 7.030 1.00 98.56 97 THR A C 1
ATOM 742 O O . THR A 1 97 ? -9.880 7.841 7.955 1.00 98.56 97 THR A O 1
ATOM 745 N N . MET A 1 98 ? -8.594 6.846 6.410 1.00 98.62 98 MET A N 1
ATOM 746 C CA . MET A 1 98 ? -8.959 5.488 6.805 1.00 98.62 98 MET A CA 1
ATOM 747 C C . MET A 1 98 ? -8.464 5.154 8.219 1.00 98.62 98 MET A C 1
ATOM 749 O O . MET A 1 98 ? -9.229 4.618 9.018 1.00 98.62 98 MET A O 1
ATOM 753 N N . PHE A 1 99 ? -7.226 5.523 8.561 1.00 98.69 99 PHE A N 1
ATOM 754 C CA . PHE A 1 99 ? -6.675 5.369 9.909 1.00 98.69 99 PHE A CA 1
ATOM 755 C C . PHE A 1 99 ? -7.402 6.231 10.938 1.00 98.69 99 PHE A C 1
ATOM 757 O O . PHE A 1 99 ? -7.653 5.751 12.038 1.00 98.69 99 PHE A O 1
ATOM 764 N N . GLU A 1 100 ? -7.806 7.458 10.593 1.00 98.44 100 GLU A N 1
ATOM 765 C CA . GLU A 1 100 ? -8.636 8.291 11.475 1.00 98.44 100 GLU A CA 1
ATOM 766 C C . GLU A 1 100 ? -9.962 7.614 11.810 1.00 98.44 100 GLU A C 1
ATOM 768 O O . GLU A 1 100 ? -10.363 7.533 12.971 1.00 98.44 100 GLU A O 1
ATOM 773 N N . HIS A 1 101 ? -10.639 7.101 10.783 1.00 98.44 101 HIS A N 1
ATOM 774 C CA . HIS A 1 101 ? -11.904 6.404 10.960 1.00 98.44 101 HIS A CA 1
ATOM 775 C C . HIS A 1 101 ? -11.727 5.132 11.795 1.00 98.44 101 HIS A C 1
ATOM 777 O O . HIS A 1 101 ? -12.491 4.896 12.731 1.00 98.44 101 HIS A O 1
ATOM 783 N N . TYR A 1 102 ? -10.697 4.336 11.501 1.00 98.44 102 TYR A N 1
ATOM 784 C CA . TYR A 1 102 ? -10.408 3.111 12.243 1.00 98.44 102 TYR A CA 1
ATOM 785 C C . TYR A 1 102 ? -10.073 3.381 13.713 1.00 98.44 102 TYR A C 1
ATOM 787 O O . TYR A 1 102 ? -10.607 2.718 14.601 1.00 98.44 102 TYR A O 1
ATOM 795 N N . GLN A 1 103 ? -9.268 4.412 13.978 1.00 98.12 103 GLN A N 1
ATOM 796 C CA . GLN A 1 103 ? -8.971 4.898 15.324 1.00 98.12 103 GLN A CA 1
ATOM 797 C C . GLN A 1 103 ? -10.267 5.236 16.080 1.00 98.12 103 GLN A C 1
ATOM 799 O O . GLN A 1 103 ? -10.450 4.781 17.206 1.00 98.12 103 GLN A O 1
ATOM 804 N N . GLY A 1 104 ? -11.206 5.951 15.449 1.00 97.81 104 GLY A N 1
ATOM 805 C CA . GLY A 1 104 ? -12.498 6.284 16.059 1.00 97.81 104 GLY A CA 1
ATOM 806 C C . GLY A 1 104 ? -13.362 5.059 16.402 1.00 97.81 104 GLY A C 1
ATOM 807 O O . GLY A 1 104 ? -14.092 5.067 17.400 1.00 97.81 104 GLY A O 1
ATOM 808 N N . LEU A 1 105 ? -13.261 3.972 15.626 1.00 97.69 105 LEU A N 1
ATOM 809 C CA . LEU A 1 105 ? -13.898 2.698 15.979 1.00 97.69 105 LEU A CA 1
ATOM 810 C C . LEU A 1 105 ? -13.275 2.108 17.254 1.00 97.69 105 LEU A C 1
ATOM 812 O O . LEU A 1 105 ? -14.011 1.670 18.139 1.00 97.69 105 LEU A O 1
ATOM 816 N N . ILE A 1 106 ? -11.946 2.139 17.385 1.00 96.81 106 ILE A N 1
ATOM 817 C CA . ILE A 1 106 ? -11.241 1.650 18.580 1.00 96.81 106 ILE A CA 1
ATOM 818 C C . ILE A 1 106 ? -11.589 2.498 19.815 1.00 96.81 106 ILE A C 1
ATOM 820 O O . ILE A 1 106 ? -11.946 1.948 20.855 1.00 96.81 106 ILE A O 1
ATOM 824 N N . GLU A 1 107 ? -11.593 3.825 19.693 1.00 96.75 107 GLU A N 1
ATOM 825 C CA . GLU A 1 107 ? -11.980 4.744 20.778 1.00 96.75 107 GLU A CA 1
ATOM 826 C C . GLU A 1 107 ? -13.427 4.510 21.247 1.00 96.75 107 GLU A C 1
ATOM 828 O O . GLU A 1 107 ? -13.747 4.598 22.439 1.00 96.75 107 GLU A O 1
ATOM 833 N N . THR A 1 108 ? -14.323 4.158 20.321 1.00 95.94 108 THR A N 1
ATOM 834 C CA . THR A 1 108 ? -15.705 3.800 20.662 1.00 95.94 108 THR A CA 1
ATOM 835 C C . THR A 1 108 ? -15.768 2.488 21.453 1.00 95.94 108 THR A C 1
ATOM 837 O O . THR A 1 108 ? -16.570 2.382 22.383 1.00 95.94 108 THR A O 1
ATOM 840 N N . LEU A 1 109 ? -14.921 1.500 21.134 1.00 93.75 109 LEU A N 1
ATOM 841 C CA . LEU A 1 109 ? -14.823 0.255 21.910 1.00 93.75 109 LEU A CA 1
ATOM 842 C C . LEU A 1 109 ? -14.297 0.497 23.327 1.00 93.75 109 LEU A C 1
ATOM 844 O O . LEU A 1 109 ? -14.766 -0.148 24.262 1.00 93.75 109 LEU A O 1
ATOM 848 N N . GLU A 1 110 ? -13.344 1.414 23.488 1.00 92.81 110 GLU A N 1
ATOM 849 C CA . GLU A 1 110 ? -12.752 1.735 24.788 1.00 92.81 110 GLU A CA 1
ATOM 850 C C . GLU A 1 110 ? -13.733 2.489 25.703 1.00 92.81 110 GLU A C 1
ATOM 852 O O . GLU A 1 110 ? -13.819 2.224 26.905 1.00 92.81 110 GLU A O 1
ATOM 857 N N . SER A 1 111 ? -14.493 3.428 25.136 1.00 92.81 111 SER A N 1
ATOM 858 C CA . SER A 1 111 ? -15.334 4.356 25.902 1.00 92.81 111 SER A CA 1
ATOM 859 C C . SER A 1 111 ? -16.779 3.886 26.110 1.00 92.81 111 SER A C 1
ATOM 861 O O . SER A 1 111 ? -17.423 4.296 27.086 1.00 92.81 111 SER A O 1
ATOM 863 N N . SER A 1 112 ? -17.311 3.037 25.225 1.00 93.38 112 SER A N 1
ATOM 864 C CA . SER A 1 112 ? -18.703 2.585 25.298 1.00 93.38 112 SER A CA 1
ATOM 865 C C . SER A 1 112 ? -18.910 1.468 26.324 1.00 93.38 112 SER A C 1
ATOM 867 O O . SER A 1 112 ? -18.081 0.581 26.509 1.00 93.38 112 SER A O 1
ATOM 869 N N . LYS A 1 113 ? -20.072 1.491 26.986 1.00 94.06 113 LYS A N 1
ATOM 870 C CA . LYS A 1 113 ? -20.541 0.432 27.901 1.00 94.06 113 LYS A CA 1
ATOM 871 C C . LYS A 1 113 ? -21.787 -0.291 27.388 1.00 94.06 113 LYS A C 1
ATOM 873 O O . LYS A 1 113 ? -22.323 -1.134 28.096 1.00 94.06 113 LYS A O 1
ATOM 878 N N . ASP A 1 114 ? -22.282 0.095 26.215 1.00 95.94 114 ASP A N 1
ATOM 879 C CA . ASP A 1 114 ? -23.487 -0.474 25.617 1.00 95.94 114 ASP A CA 1
ATOM 880 C C . ASP A 1 114 ? -23.129 -1.673 24.734 1.00 95.94 114 ASP A C 1
ATOM 882 O O . ASP A 1 114 ? -22.447 -1.514 23.721 1.00 95.94 114 ASP A O 1
ATOM 886 N N . ASP A 1 115 ? -23.605 -2.862 25.107 1.00 94.69 115 ASP A N 1
ATOM 887 C CA . ASP A 1 115 ? -23.241 -4.122 24.449 1.00 94.69 115 ASP A CA 1
ATOM 888 C C . ASP A 1 115 ? -23.605 -4.135 22.955 1.00 94.69 115 ASP A C 1
ATOM 890 O O . ASP A 1 115 ? -22.814 -4.607 22.138 1.00 94.69 115 ASP A O 1
ATOM 894 N N . LEU A 1 116 ? -24.753 -3.556 22.580 1.00 95.25 116 LEU A N 1
ATOM 895 C CA . LEU A 1 116 ? -25.190 -3.472 21.180 1.00 95.25 116 LEU A CA 1
ATOM 896 C C . LEU A 1 116 ? -24.272 -2.570 20.350 1.00 95.25 116 LEU A C 1
ATOM 898 O O . LEU A 1 116 ? -23.898 -2.912 19.227 1.00 95.25 116 LEU A O 1
ATOM 902 N N . THR A 1 117 ? -23.885 -1.419 20.903 1.00 95.00 117 THR A N 1
ATOM 903 C CA . THR A 1 117 ? -22.900 -0.529 20.280 1.00 95.00 117 THR A CA 1
ATOM 904 C C . THR A 1 117 ? -21.561 -1.239 20.120 1.00 95.00 117 THR A C 1
ATOM 906 O O . THR A 1 117 ? -20.973 -1.181 19.042 1.00 95.00 117 THR A O 1
ATOM 909 N N . LEU A 1 118 ? -21.093 -1.948 21.150 1.00 95.19 118 LEU A N 1
ATOM 910 C CA . LEU A 1 118 ? -19.825 -2.676 21.101 1.00 95.19 118 LEU A CA 1
ATOM 911 C C . LEU A 1 118 ? -19.835 -3.774 20.030 1.00 95.19 118 LEU A C 1
ATOM 913 O O . LEU A 1 118 ? -18.884 -3.876 19.258 1.00 95.19 118 LEU A O 1
ATOM 917 N N . GLU A 1 119 ? -20.901 -4.571 19.936 1.00 95.69 119 GLU A N 1
ATOM 918 C CA . GLU A 1 119 ? -21.046 -5.601 18.899 1.00 95.69 119 GLU A CA 1
ATOM 919 C C . GLU A 1 119 ? -21.040 -4.991 17.492 1.00 95.69 119 GLU A C 1
ATOM 921 O O . GLU A 1 119 ? -20.281 -5.426 16.621 1.00 95.69 119 GLU A O 1
ATOM 926 N N . ARG A 1 120 ? -21.819 -3.922 17.285 1.00 96.00 120 ARG A N 1
ATOM 927 C CA . ARG A 1 120 ? -21.860 -3.213 16.004 1.00 96.00 120 ARG A CA 1
ATOM 928 C C . ARG A 1 120 ? -20.489 -2.667 15.615 1.00 96.00 120 ARG A C 1
ATOM 930 O O . ARG A 1 120 ? -20.090 -2.801 14.463 1.00 96.00 120 ARG A O 1
ATOM 937 N N . VAL A 1 121 ? -19.773 -2.048 16.550 1.00 96.88 121 VAL A N 1
ATOM 938 C CA . VAL A 1 121 ? -18.456 -1.457 16.283 1.00 96.88 121 VAL A CA 1
ATOM 939 C C . VAL A 1 121 ? -17.426 -2.535 15.963 1.00 96.88 121 VAL A C 1
ATOM 941 O O . VAL A 1 121 ? -16.663 -2.347 15.022 1.00 96.88 121 VAL A O 1
ATOM 944 N N . ARG A 1 122 ? -17.437 -3.683 16.656 1.00 95.62 122 ARG A N 1
ATOM 945 C CA . ARG A 1 122 ? -16.579 -4.828 16.298 1.00 95.62 122 ARG A CA 1
ATOM 946 C C . ARG A 1 122 ? -16.837 -5.289 14.867 1.00 95.62 122 ARG A C 1
ATOM 948 O O . ARG A 1 122 ? -15.892 -5.427 14.101 1.00 95.62 122 ARG A O 1
ATOM 955 N N . HIS A 1 123 ? -18.105 -5.435 14.480 1.00 96.12 123 HIS A N 1
ATOM 956 C CA . HIS A 1 123 ? -18.456 -5.817 13.113 1.00 96.12 123 HIS A CA 1
ATOM 957 C C . HIS A 1 123 ? -17.974 -4.792 12.073 1.00 96.12 123 HIS A C 1
ATOM 959 O O . HIS A 1 123 ? -17.400 -5.169 11.053 1.00 96.12 123 HIS A O 1
ATOM 965 N N . LEU A 1 124 ? -18.168 -3.494 12.339 1.00 97.56 124 LEU A N 1
ATOM 966 C CA . LEU A 1 124 ? -17.681 -2.424 11.464 1.00 97.56 124 LEU A CA 1
ATOM 967 C C . LEU A 1 124 ? -16.155 -2.407 11.363 1.00 97.56 124 LEU A C 1
ATOM 969 O O . LEU A 1 124 ? -15.627 -2.202 10.276 1.00 97.56 124 LEU A O 1
ATOM 973 N N . ARG A 1 125 ? -15.456 -2.650 12.474 1.00 96.94 125 ARG A N 1
ATOM 974 C CA . ARG A 1 125 ? -13.996 -2.729 12.537 1.00 96.94 125 ARG A CA 1
ATOM 975 C C . ARG A 1 125 ? -13.479 -3.886 11.678 1.00 96.94 125 ARG A C 1
ATOM 977 O O . ARG A 1 125 ? -12.672 -3.643 10.788 1.00 96.94 125 ARG A O 1
ATOM 984 N N . SER A 1 126 ? -14.037 -5.090 11.832 1.00 97.06 126 SER A N 1
ATOM 985 C CA . SER A 1 126 ? -13.724 -6.247 10.978 1.00 97.06 126 SER A CA 1
ATOM 986 C C . SER A 1 126 ? -13.971 -5.970 9.496 1.00 97.06 126 SER A C 1
ATOM 988 O O . SER A 1 126 ? -13.092 -6.207 8.671 1.00 97.06 126 SER A O 1
ATOM 990 N N . ALA A 1 127 ? -15.151 -5.443 9.152 1.00 96.38 127 ALA A N 1
ATOM 991 C CA . ALA A 1 127 ? -15.502 -5.152 7.765 1.00 96.38 127 ALA A CA 1
ATOM 992 C C . ALA A 1 127 ? -14.581 -4.085 7.156 1.00 96.38 127 ALA A C 1
ATOM 994 O O . ALA A 1 127 ? -14.118 -4.248 6.032 1.00 96.38 127 ALA A O 1
ATOM 995 N N . PHE A 1 128 ? -14.284 -3.015 7.898 1.00 98.12 128 PHE A N 1
ATOM 996 C CA . PHE A 1 128 ? -13.445 -1.930 7.404 1.00 98.12 128 PHE A CA 1
ATOM 997 C C . PHE A 1 128 ? -11.988 -2.356 7.224 1.00 98.12 128 PHE A C 1
ATOM 999 O O . PHE A 1 128 ? -11.390 -2.060 6.190 1.00 98.12 128 PHE A O 1
ATOM 1006 N N . LEU A 1 129 ? -11.431 -3.083 8.199 1.00 98.06 129 LEU A N 1
ATOM 1007 C CA . LEU A 1 129 ? -10.082 -3.635 8.102 1.00 98.06 129 LEU A CA 1
ATOM 1008 C C . LEU A 1 129 ? -9.957 -4.516 6.857 1.00 98.06 129 LEU A C 1
ATOM 1010 O O . LEU A 1 129 ? -9.076 -4.291 6.030 1.00 98.06 129 LEU A O 1
ATOM 1014 N N . PHE A 1 130 ? -10.877 -5.467 6.699 1.00 97.50 130 PHE A N 1
ATOM 1015 C CA . PHE A 1 130 ? -10.842 -6.430 5.607 1.00 97.50 130 PHE A CA 1
ATOM 1016 C C . PHE A 1 130 ? -11.053 -5.777 4.233 1.00 97.50 130 PHE A C 1
ATOM 1018 O O . PHE A 1 130 ? -10.243 -5.972 3.329 1.00 97.50 130 PHE A O 1
ATOM 1025 N N . GLU A 1 131 ? -12.108 -4.975 4.069 1.00 96.62 131 GLU A N 1
ATOM 1026 C CA . GLU A 1 131 ? -12.504 -4.450 2.756 1.00 96.62 131 GLU A CA 1
ATOM 1027 C C . GLU A 1 131 ? -11.674 -3.239 2.299 1.00 96.62 131 GLU A C 1
ATOM 1029 O O . GLU A 1 131 ? -11.544 -3.017 1.095 1.00 96.62 131 GLU A O 1
ATOM 1034 N N . HIS A 1 132 ? -11.107 -2.447 3.222 1.00 97.50 132 HIS A N 1
ATOM 1035 C CA . HIS A 1 132 ? -10.498 -1.151 2.876 1.00 97.50 132 HIS A CA 1
ATOM 1036 C C . HIS A 1 132 ? -9.017 -1.005 3.231 1.00 97.50 132 HIS A C 1
ATOM 1038 O O . HIS A 1 132 ? -8.318 -0.262 2.540 1.00 97.50 132 HIS A O 1
ATOM 1044 N N . LEU A 1 133 ? -8.523 -1.695 4.263 1.00 98.31 133 LEU A N 1
ATOM 1045 C CA . LEU A 1 133 ? -7.112 -1.620 4.655 1.00 98.31 133 LEU A CA 1
ATOM 1046 C C . LEU A 1 133 ? -6.321 -2.806 4.089 1.00 98.31 133 LEU A C 1
ATOM 1048 O O . LEU A 1 133 ? -5.407 -2.611 3.289 1.00 98.31 133 LEU A O 1
ATOM 1052 N N . LEU A 1 134 ? -6.698 -4.041 4.429 1.00 97.62 134 LEU A N 1
ATOM 1053 C CA . LEU A 1 134 ? -5.920 -5.231 4.061 1.00 97.62 134 LEU A CA 1
ATOM 1054 C C . LEU A 1 134 ? -5.827 -5.452 2.550 1.00 97.62 134 LEU A C 1
ATOM 1056 O O . LEU A 1 134 ? -4.839 -6.006 2.083 1.00 97.62 134 LEU A O 1
ATOM 1060 N N . ALA A 1 135 ? -6.802 -4.967 1.776 1.00 97.19 135 ALA A N 1
ATOM 1061 C CA . ALA A 1 135 ? -6.816 -5.104 0.322 1.00 97.19 135 ALA A CA 1
ATOM 1062 C C . ALA A 1 135 ? -5.561 -4.539 -0.378 1.00 97.19 135 ALA A C 1
ATOM 1064 O O . ALA A 1 135 ? -5.244 -4.975 -1.486 1.00 97.19 135 ALA A O 1
ATOM 1065 N N . TRP A 1 136 ? -4.857 -3.578 0.234 1.00 98.25 136 TRP A N 1
ATOM 1066 C CA . TRP A 1 136 ? -3.711 -2.909 -0.397 1.00 98.25 136 TRP A CA 1
ATOM 1067 C C . TRP A 1 136 ? -2.626 -2.409 0.565 1.00 98.25 136 TRP A C 1
ATOM 1069 O O . TRP A 1 136 ? -1.473 -2.307 0.151 1.00 98.25 136 TRP A O 1
ATOM 1079 N N . VAL A 1 137 ? -2.957 -2.089 1.822 1.00 98.62 137 VAL A N 1
ATOM 1080 C CA . VAL A 1 137 ? -2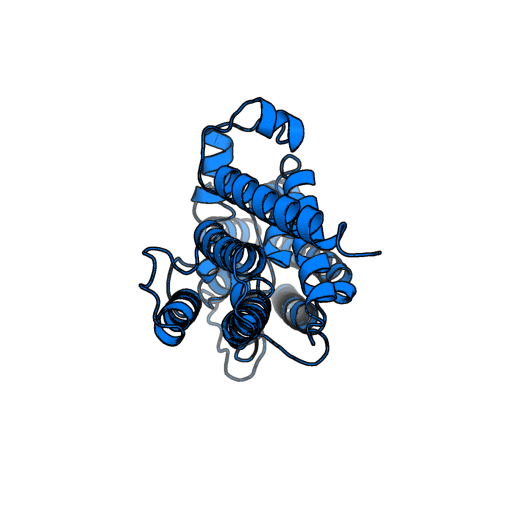.012 -1.452 2.756 1.00 98.62 137 VAL A CA 1
ATOM 1081 C C . VAL A 1 137 ? -0.777 -2.314 3.033 1.00 98.62 137 VAL A C 1
ATOM 1083 O O . VAL A 1 137 ? 0.308 -1.746 2.965 1.00 98.62 137 VAL A O 1
ATOM 1086 N N . PRO A 1 138 ? -0.874 -3.643 3.257 1.00 98.25 138 PRO A N 1
ATOM 1087 C CA . PRO A 1 138 ? 0.312 -4.494 3.382 1.00 98.25 138 PRO A CA 1
ATOM 1088 C C . PRO A 1 138 ? 1.287 -4.295 2.210 1.00 98.25 138 PRO A C 1
ATOM 1090 O O . PRO A 1 138 ? 2.436 -3.915 2.385 1.00 98.25 138 PRO A O 1
ATOM 1093 N N . PHE A 1 139 ? 0.791 -4.405 0.982 1.00 98.25 139 PHE A N 1
ATOM 1094 C CA . PHE A 1 139 ? 1.597 -4.283 -0.234 1.00 98.25 139 PHE A CA 1
ATOM 1095 C C . PHE A 1 139 ? 2.236 -2.896 -0.369 1.00 98.25 139 PHE A C 1
ATOM 1097 O O . PHE A 1 139 ? 3.410 -2.766 -0.716 1.00 98.25 139 PHE A O 1
ATOM 1104 N N . TYR A 1 140 ? 1.478 -1.852 -0.034 1.00 98.50 140 TYR A N 1
ATOM 1105 C CA . TYR A 1 140 ? 1.980 -0.484 0.028 1.00 98.50 140 TYR A CA 1
ATOM 1106 C C . TYR A 1 140 ? 3.107 -0.312 1.054 1.00 98.50 140 TYR A C 1
ATOM 1108 O O . TYR A 1 140 ? 4.114 0.314 0.732 1.00 98.50 140 TYR A O 1
ATOM 1116 N N . LEU A 1 141 ? 2.962 -0.866 2.261 1.00 98.31 141 LEU A N 1
ATOM 1117 C CA . LEU A 1 141 ? 3.968 -0.763 3.318 1.00 98.31 141 LEU A CA 1
ATOM 1118 C C . LEU A 1 141 ? 5.253 -1.510 2.944 1.00 98.31 141 LEU A C 1
ATOM 1120 O O . LEU A 1 141 ? 6.331 -0.958 3.137 1.00 98.31 141 LEU A O 1
ATOM 1124 N N . THR A 1 142 ? 5.156 -2.697 2.331 1.00 97.44 142 THR A N 1
ATOM 1125 C CA . THR A 1 142 ? 6.339 -3.390 1.789 1.00 97.44 142 THR A CA 1
ATOM 1126 C C . THR A 1 142 ? 7.019 -2.536 0.726 1.00 97.44 142 THR A C 1
ATOM 1128 O O . THR A 1 142 ? 8.227 -2.340 0.763 1.00 97.44 142 THR A O 1
ATOM 1131 N N . ALA A 1 143 ? 6.261 -1.984 -0.224 1.00 97.56 143 ALA A N 1
ATOM 1132 C CA . ALA A 1 143 ? 6.845 -1.147 -1.268 1.00 97.56 143 ALA A CA 1
ATOM 1133 C C . ALA A 1 143 ? 7.499 0.125 -0.700 1.00 97.56 143 ALA A C 1
ATOM 1135 O O . ALA A 1 143 ? 8.530 0.566 -1.214 1.00 97.56 143 ALA A O 1
ATOM 1136 N N . LEU A 1 144 ? 6.922 0.702 0.359 1.00 97.38 144 LEU A N 1
ATOM 1137 C CA . LEU A 1 144 ? 7.465 1.858 1.065 1.00 97.38 144 LEU A CA 1
ATOM 1138 C C . LEU A 1 144 ? 8.807 1.528 1.728 1.00 97.38 144 LEU A C 1
ATOM 1140 O O . LEU A 1 144 ? 9.772 2.252 1.487 1.00 97.38 144 LEU A O 1
ATOM 1144 N N . SER A 1 145 ? 8.889 0.436 2.495 1.00 95.88 145 SER A N 1
ATOM 1145 C CA . SER A 1 145 ? 10.134 0.021 3.153 1.00 95.88 145 SER A CA 1
ATOM 1146 C C . SER A 1 145 ? 11.219 -0.389 2.159 1.00 95.88 145 SER A C 1
ATOM 1148 O O . SER A 1 145 ? 12.383 -0.070 2.368 1.00 95.88 145 SER A O 1
ATOM 1150 N N . GLU A 1 146 ? 10.845 -1.037 1.053 1.00 95.06 146 GLU A N 1
ATOM 1151 C CA . GLU A 1 146 ? 11.781 -1.471 0.007 1.00 95.06 146 GLU A CA 1
ATOM 1152 C C . GLU A 1 146 ? 12.332 -0.309 -0.829 1.00 95.06 146 GLU A C 1
ATOM 1154 O O . GLU A 1 146 ? 13.451 -0.369 -1.337 1.00 95.06 146 GLU A O 1
ATOM 1159 N N . SER A 1 147 ? 11.539 0.749 -1.014 1.00 94.56 147 SER A N 1
ATOM 1160 C CA . SER A 1 147 ? 11.936 1.898 -1.837 1.00 94.56 147 SER A CA 1
ATOM 1161 C C . SER A 1 147 ? 12.640 2.987 -1.029 1.00 94.56 147 SER A C 1
ATOM 1163 O O . SER A 1 147 ? 13.349 3.816 -1.613 1.00 94.56 147 SER A O 1
ATOM 1165 N N . TYR A 1 148 ? 12.415 3.025 0.287 1.00 94.00 148 TYR A N 1
ATOM 1166 C CA . TYR A 1 148 ? 12.866 4.088 1.175 1.00 94.00 148 TYR A CA 1
ATOM 1167 C C . TYR A 1 148 ? 13.244 3.542 2.560 1.00 94.00 148 TYR A C 1
ATOM 1169 O O . TYR A 1 148 ? 12.415 3.509 3.469 1.00 94.00 148 TYR A O 1
ATOM 1177 N N . ASP A 1 149 ? 14.527 3.213 2.743 1.00 89.38 149 ASP A N 1
ATOM 1178 C CA . ASP A 1 149 ? 15.080 2.585 3.958 1.00 89.38 149 ASP A CA 1
ATOM 1179 C C . ASP A 1 149 ? 14.636 3.245 5.279 1.00 89.38 149 ASP A C 1
ATOM 1181 O O . ASP A 1 149 ? 14.374 2.571 6.272 1.00 89.38 149 ASP A O 1
ATOM 1185 N N . HIS A 1 150 ? 14.506 4.575 5.296 1.00 91.44 150 HIS A N 1
ATOM 1186 C CA . HIS A 1 150 ? 14.120 5.347 6.482 1.00 91.44 150 HIS A CA 1
ATOM 1187 C C . HIS A 1 150 ? 12.648 5.178 6.892 1.00 91.44 150 HIS A C 1
ATOM 1189 O O . HIS A 1 150 ? 12.254 5.658 7.944 1.00 91.44 150 HIS A O 1
ATOM 1195 N N . PHE A 1 151 ? 11.815 4.504 6.099 1.00 95.69 151 PHE A N 1
ATOM 1196 C CA . PHE A 1 151 ? 10.455 4.133 6.498 1.00 95.69 151 PHE A CA 1
ATOM 1197 C C . PHE A 1 151 ? 10.345 2.668 6.946 1.00 95.69 151 PHE A C 1
ATOM 1199 O O . PHE A 1 151 ? 9.227 2.187 7.131 1.00 95.69 151 PHE A O 1
ATOM 1206 N N . GLY A 1 152 ? 11.467 1.964 7.152 1.00 95.12 152 GLY A N 1
ATOM 1207 C CA . GLY A 1 152 ? 11.497 0.562 7.585 1.00 95.12 152 GLY A CA 1
ATOM 1208 C C . GLY A 1 152 ? 10.726 0.311 8.885 1.00 95.12 152 GLY A C 1
ATOM 1209 O O . GLY A 1 152 ? 9.697 -0.357 8.851 1.00 95.12 152 GLY A O 1
ATOM 1210 N N . LEU A 1 153 ? 11.152 0.915 10.004 1.00 95.38 153 LEU A N 1
ATOM 1211 C CA . LEU A 1 153 ? 10.490 0.731 11.311 1.00 95.38 153 LEU A CA 1
ATOM 1212 C C . LEU A 1 153 ? 9.041 1.228 11.316 1.00 95.38 153 LEU A C 1
ATOM 1214 O O . LEU A 1 153 ? 8.170 0.633 11.944 1.00 95.38 153 LEU A O 1
ATOM 1218 N N . PHE A 1 154 ? 8.771 2.322 10.601 1.00 96.62 154 PHE A N 1
ATOM 1219 C CA . PHE A 1 154 ? 7.414 2.834 10.437 1.00 96.62 154 PHE A CA 1
ATOM 1220 C C . PHE A 1 154 ? 6.501 1.815 9.739 1.00 96.62 154 PHE A C 1
ATOM 1222 O O . PHE A 1 154 ? 5.370 1.592 10.174 1.00 96.62 154 PHE A O 1
ATOM 1229 N N . SER A 1 155 ? 6.998 1.192 8.670 1.00 97.31 155 SER A N 1
ATOM 1230 C CA . SER A 1 155 ? 6.253 0.188 7.914 1.00 97.31 155 SE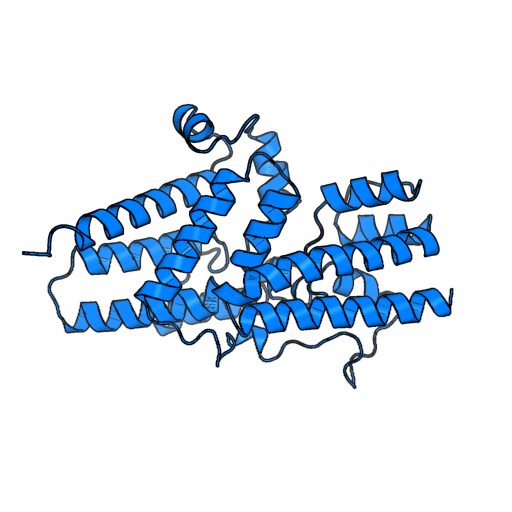R A CA 1
ATOM 1231 C C . SER A 1 155 ? 6.078 -1.090 8.730 1.00 97.31 155 SER A C 1
ATOM 1233 O O . SER A 1 155 ? 4.970 -1.612 8.784 1.00 97.31 155 SER A O 1
ATOM 1235 N N . GLU A 1 156 ? 7.128 -1.543 9.418 1.00 96.06 156 GLU A N 1
ATOM 1236 C CA . GLU A 1 156 ? 7.110 -2.715 10.302 1.00 96.06 156 GLU A CA 1
ATOM 1237 C C . 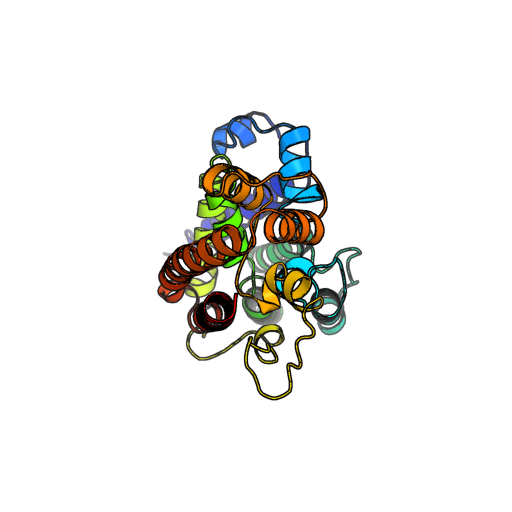GLU A 1 156 ? 6.082 -2.563 11.432 1.00 96.06 156 GLU A C 1
ATOM 1239 O O . GLU A 1 156 ? 5.225 -3.427 11.594 1.00 96.06 156 GLU A O 1
ATOM 1244 N N . ALA A 1 157 ? 6.065 -1.425 12.133 1.00 96.94 157 ALA A N 1
ATOM 1245 C CA . ALA A 1 157 ? 5.098 -1.178 13.204 1.00 96.94 157 ALA A CA 1
ATOM 1246 C C . ALA A 1 157 ? 3.640 -1.212 12.706 1.00 96.94 157 ALA A C 1
ATOM 1248 O O . ALA A 1 157 ? 2.750 -1.739 13.375 1.00 96.94 157 ALA A O 1
ATOM 1249 N N . LEU A 1 158 ? 3.375 -0.664 11.514 1.00 97.94 158 LEU A N 1
ATOM 1250 C CA . LEU A 1 158 ? 2.045 -0.732 10.904 1.00 97.94 158 LEU A CA 1
ATOM 1251 C C . LEU A 1 158 ? 1.696 -2.137 10.406 1.00 97.94 158 LEU A C 1
ATOM 1253 O O . LEU A 1 158 ? 0.532 -2.530 10.469 1.00 97.94 158 LEU A O 1
ATOM 1257 N N . PHE A 1 159 ? 2.679 -2.900 9.937 1.00 96.12 159 PHE A N 1
ATOM 1258 C CA . PHE A 1 159 ? 2.498 -4.301 9.578 1.00 96.12 159 PHE A CA 1
ATOM 1259 C C . PHE A 1 159 ? 2.106 -5.156 10.775 1.00 96.12 159 PHE A C 1
ATOM 1261 O O . PHE A 1 159 ? 1.117 -5.886 10.699 1.00 96.12 159 PHE A O 1
ATOM 1268 N N . GLU A 1 160 ? 2.846 -5.037 11.876 1.00 96.25 160 GLU A N 1
ATOM 1269 C CA . GLU A 1 160 ? 2.550 -5.740 13.124 1.00 96.25 160 GLU A CA 1
ATOM 1270 C C . GLU A 1 160 ? 1.150 -5.389 13.618 1.00 96.25 160 GLU A C 1
ATOM 1272 O O . GLU A 1 160 ? 0.359 -6.283 13.907 1.00 96.25 160 GLU A O 1
ATOM 1277 N N . PHE A 1 161 ? 0.787 -4.104 13.587 1.00 97.19 161 PHE A N 1
ATOM 1278 C CA . PHE A 1 161 ? -0.569 -3.666 13.901 1.00 97.19 161 PHE A CA 1
ATOM 1279 C C . PHE A 1 161 ? -1.636 -4.358 13.042 1.00 97.19 161 PHE A C 1
ATOM 1281 O O . PHE A 1 161 ? -2.630 -4.845 13.579 1.00 97.19 161 PHE A O 1
ATOM 1288 N N . LEU A 1 162 ? -1.456 -4.421 11.718 1.00 97.25 162 LEU A N 1
ATOM 1289 C CA . LEU A 1 162 ? -2.426 -5.076 10.835 1.00 97.25 162 LEU A CA 1
ATOM 1290 C C . LEU A 1 162 ? -2.529 -6.579 11.114 1.00 97.25 162 LEU A C 1
ATOM 1292 O O . LEU A 1 162 ? -3.635 -7.119 11.084 1.00 97.25 162 LEU A O 1
ATOM 1296 N N . ARG A 1 163 ? -1.406 -7.246 11.399 1.00 95.12 163 ARG A N 1
ATOM 1297 C CA . ARG A 1 163 ? -1.384 -8.676 11.726 1.00 95.12 163 ARG A CA 1
ATOM 1298 C C . ARG A 1 163 ? -2.087 -8.957 13.054 1.00 95.12 163 ARG A C 1
ATOM 1300 O O . ARG A 1 163 ? -2.947 -9.832 13.113 1.00 95.12 163 ARG A O 1
ATOM 1307 N N . ASP A 1 164 ? -1.785 -8.171 14.081 1.00 95.19 164 ASP A N 1
ATOM 1308 C CA . ASP A 1 164 ? -2.419 -8.280 15.396 1.00 95.19 164 ASP A CA 1
ATOM 1309 C C . ASP A 1 164 ? -3.930 -8.018 15.314 1.00 95.19 164 ASP A C 1
ATOM 1311 O O . ASP A 1 164 ? -4.723 -8.669 15.992 1.00 95.19 164 ASP A O 1
ATOM 1315 N N . GLU A 1 165 ? -4.355 -7.080 14.463 1.00 95.44 165 GLU A N 1
ATOM 1316 C CA . GLU A 1 165 ? -5.772 -6.814 14.222 1.00 95.44 165 GLU A CA 1
ATOM 1317 C C . GLU A 1 165 ? -6.475 -7.966 13.489 1.00 95.44 165 GLU A C 1
ATOM 1319 O O . GLU A 1 165 ? -7.620 -8.280 13.817 1.00 95.44 165 GLU A O 1
ATOM 1324 N N . VAL A 1 166 ? -5.811 -8.614 12.523 1.00 94.69 166 VAL A N 1
ATOM 1325 C CA . VAL A 1 166 ? -6.326 -9.822 11.853 1.00 94.69 166 VAL A CA 1
ATOM 1326 C C . VAL A 1 166 ? -6.520 -10.957 12.855 1.00 94.69 166 VAL A C 1
ATOM 1328 O O . VAL A 1 166 ? -7.580 -11.589 12.849 1.00 94.69 166 VAL A O 1
ATOM 1331 N N . GLU A 1 167 ? -5.527 -11.192 13.717 1.00 93.75 167 GLU A N 1
ATOM 1332 C CA . GLU A 1 167 ? -5.573 -12.234 14.744 1.00 93.75 167 GLU A CA 1
ATOM 1333 C C . GLU A 1 167 ? -6.669 -11.953 15.779 1.00 93.75 167 GLU A C 1
ATOM 1335 O O . GLU A 1 167 ? -7.507 -12.816 16.035 1.00 93.75 167 GLU A O 1
ATOM 1340 N N . GLU A 1 168 ? -6.732 -10.734 16.325 1.00 93.00 168 GLU A N 1
ATOM 1341 C CA . GLU A 1 168 ? -7.730 -10.376 17.340 1.00 93.00 168 GLU A CA 1
ATOM 1342 C C . GLU A 1 168 ? -9.166 -10.473 16.823 1.00 93.00 168 GLU A C 1
ATOM 1344 O O . GLU A 1 168 ? -10.073 -10.869 17.558 1.00 93.00 168 GLU A O 1
ATOM 1349 N N . LEU A 1 169 ? -9.397 -10.060 15.577 1.00 92.69 169 LEU A N 1
ATOM 1350 C CA . LEU A 1 169 ? -10.729 -10.062 14.979 1.00 92.69 169 LEU A CA 1
ATOM 1351 C C . LEU A 1 169 ? -11.107 -11.418 14.375 1.00 92.69 169 LEU A C 1
ATOM 1353 O O . LEU A 1 169 ? -12.200 -11.526 13.815 1.00 92.69 169 LEU A O 1
ATOM 1357 N N . GLU A 1 170 ? -10.224 -12.419 14.480 1.00 92.56 170 GLU A N 1
ATOM 1358 C CA . GLU A 1 170 ? -10.388 -13.762 13.916 1.00 92.56 170 GLU A CA 1
ATOM 1359 C C . GLU A 1 170 ? -10.831 -13.707 12.441 1.00 92.56 170 GLU A C 1
ATOM 1361 O O . GLU A 1 170 ? -11.764 -14.397 12.014 1.00 92.56 170 GLU A O 1
ATOM 1366 N N . LEU A 1 171 ? -10.210 -12.821 11.650 1.00 89.25 171 LEU A N 1
ATOM 1367 C CA . LEU A 1 171 ? -10.635 -12.607 10.269 1.00 89.25 171 LEU A CA 1
ATOM 1368 C C . LEU A 1 171 ? -10.347 -13.836 9.397 1.00 89.25 171 LEU A C 1
ATOM 1370 O O . LEU A 1 171 ? -9.221 -14.321 9.311 1.00 89.25 171 LEU A O 1
ATOM 1374 N N . ASP A 1 172 ? -11.366 -14.281 8.660 1.00 84.75 172 ASP A N 1
ATOM 1375 C CA . ASP A 1 172 ? -11.241 -15.310 7.622 1.00 84.75 172 ASP A CA 1
ATOM 1376 C C . ASP A 1 172 ? -10.584 -14.727 6.359 1.00 84.75 172 ASP A C 1
ATOM 1378 O O . ASP A 1 172 ? -11.246 -14.440 5.359 1.00 84.75 172 ASP A O 1
ATOM 1382 N N . VAL A 1 173 ? -9.267 -14.519 6.429 1.00 81.06 173 VAL A N 1
ATOM 1383 C CA . VAL A 1 173 ? -8.434 -14.065 5.301 1.00 81.06 173 VAL A CA 1
ATOM 1384 C C . VAL A 1 173 ? -8.037 -15.209 4.361 1.00 81.06 173 VAL A C 1
ATOM 1386 O O . VAL A 1 173 ? -7.553 -14.965 3.260 1.00 81.06 173 VAL A O 1
ATOM 1389 N N . ILE A 1 174 ? -8.258 -16.465 4.763 1.00 77.50 174 ILE A N 1
ATOM 1390 C CA . ILE A 1 174 ? -7.881 -17.668 4.000 1.00 77.50 174 ILE A CA 1
ATOM 1391 C C . ILE A 1 174 ? -8.979 -18.080 3.011 1.00 77.50 174 ILE A C 1
ATOM 1393 O O . ILE A 1 174 ? -8.683 -18.680 1.987 1.00 77.50 174 ILE A O 1
ATOM 1397 N N . GLY A 1 175 ? -10.253 -17.808 3.301 1.00 80.12 175 GLY A N 1
ATOM 1398 C CA . GLY A 1 175 ? -11.364 -18.233 2.443 1.00 80.12 175 GLY A CA 1
ATOM 1399 C C . GLY A 1 175 ? -11.998 -17.124 1.608 1.00 80.12 175 GLY A C 1
ATOM 1400 O O . GLY A 1 175 ? -12.935 -17.394 0.851 1.00 80.12 175 GLY A O 1
ATOM 1401 N N . ARG A 1 176 ? -11.579 -15.865 1.789 1.00 89.19 176 ARG A N 1
ATOM 1402 C CA . ARG A 1 176 ? -12.315 -14.704 1.274 1.00 89.19 176 ARG A CA 1
ATOM 1403 C C . ARG A 1 176 ? -11.399 -13.644 0.695 1.00 89.19 176 ARG A C 1
ATOM 1405 O O . ARG A 1 176 ? -10.340 -13.345 1.229 1.00 89.19 176 ARG A O 1
ATOM 1412 N N . LEU A 1 177 ? -11.907 -12.995 -0.348 1.00 94.19 177 LEU A N 1
ATOM 1413 C CA . LEU A 1 177 ? -11.321 -11.796 -0.936 1.00 94.19 177 LEU A CA 1
ATOM 1414 C C . LEU A 1 177 ? -12.184 -10.565 -0.630 1.00 94.19 177 LEU A C 1
ATOM 1416 O O . LEU A 1 177 ? -13.418 -10.672 -0.715 1.00 94.19 177 LEU A O 1
ATOM 1420 N N . PRO A 1 178 ? -11.569 -9.402 -0.351 1.00 94.94 178 PRO A N 1
ATOM 1421 C CA . PRO A 1 178 ? -12.225 -8.101 -0.420 1.00 94.94 178 PRO A CA 1
ATOM 1422 C C . PRO A 1 178 ? -12.933 -7.919 -1.760 1.00 94.94 178 PRO A C 1
ATOM 1424 O O . PRO A 1 178 ? -12.433 -8.376 -2.790 1.00 94.94 178 PRO A O 1
ATOM 1427 N N . ILE A 1 179 ? -14.084 -7.251 -1.765 1.00 91.88 179 ILE A N 1
ATOM 1428 C CA . ILE A 1 179 ? -14.942 -7.089 -2.949 1.00 91.88 179 ILE A CA 1
ATOM 1429 C C . ILE A 1 179 ? -14.151 -6.519 -4.128 1.00 91.88 179 ILE A C 1
ATOM 1431 O O . ILE A 1 179 ? -14.203 -7.076 -5.221 1.00 91.88 179 ILE A O 1
ATOM 1435 N N . VAL A 1 180 ? -13.352 -5.481 -3.882 1.00 91.88 180 VAL A N 1
ATOM 1436 C CA . VAL A 1 180 ? -12.540 -4.804 -4.907 1.00 91.88 180 VAL A CA 1
ATOM 1437 C C . VAL A 1 180 ? -11.526 -5.728 -5.594 1.00 91.88 180 VAL A C 1
ATOM 1439 O O . VAL A 1 180 ? -11.152 -5.490 -6.735 1.00 91.88 180 VAL A O 1
ATOM 1442 N N . LEU A 1 181 ? -11.097 -6.810 -4.935 1.00 94.44 181 LEU A N 1
ATOM 1443 C CA . LEU A 1 181 ? -10.146 -7.773 -5.497 1.00 94.44 181 LEU A CA 1
ATOM 1444 C C . LEU A 1 181 ? -10.822 -8.945 -6.225 1.00 94.44 181 LEU A C 1
ATOM 1446 O O . LEU A 1 181 ? -10.123 -9.715 -6.881 1.00 94.44 181 LEU A O 1
ATOM 1450 N N . ARG A 1 182 ? -12.149 -9.115 -6.113 1.00 91.94 182 ARG A N 1
ATOM 1451 C CA . ARG A 1 182 ? -12.875 -10.249 -6.723 1.00 91.94 182 ARG A CA 1
ATOM 1452 C C . ARG A 1 182 ? -13.038 -10.106 -8.229 1.00 91.94 182 ARG A C 1
ATOM 1454 O O . ARG A 1 182 ? -12.941 -11.103 -8.935 1.00 91.94 182 ARG A O 1
ATOM 1461 N N . ASP A 1 183 ? -13.252 -8.879 -8.693 1.00 84.56 183 ASP A N 1
ATOM 1462 C CA . ASP A 1 183 ? -13.481 -8.561 -10.108 1.00 84.56 183 ASP A CA 1
ATOM 1463 C C . ASP A 1 183 ? -12.184 -8.166 -10.838 1.00 84.56 183 ASP A C 1
ATOM 1465 O O . ASP A 1 183 ? -12.204 -7.691 -11.975 1.00 84.56 183 ASP A O 1
ATOM 1469 N N . ARG A 1 184 ? -11.034 -8.370 -10.183 1.00 88.44 184 ARG A N 1
ATOM 1470 C CA . ARG A 1 184 ? -9.713 -8.099 -10.745 1.00 88.44 184 ARG A CA 1
ATOM 1471 C C . ARG A 1 184 ? -9.480 -8.950 -11.993 1.00 88.44 184 ARG A C 1
ATOM 1473 O O . ARG A 1 184 ? -9.685 -10.162 -11.978 1.00 88.44 184 ARG A O 1
ATOM 1480 N N . ARG A 1 185 ? -8.992 -8.302 -13.051 1.00 85.75 185 ARG A N 1
ATOM 1481 C CA . ARG A 1 185 ? -8.589 -8.943 -14.308 1.00 85.75 185 ARG A CA 1
ATOM 1482 C C . ARG A 1 185 ? -7.073 -9.050 -14.385 1.00 85.75 185 ARG A C 1
ATOM 1484 O O . ARG A 1 185 ? -6.365 -8.161 -13.915 1.00 85.75 185 ARG A O 1
ATOM 1491 N N . PHE A 1 186 ? -6.591 -10.119 -15.002 1.00 85.44 186 PHE A N 1
ATOM 1492 C CA . PHE A 1 186 ? -5.175 -10.440 -15.119 1.00 85.44 186 PHE A CA 1
ATOM 1493 C C . PHE A 1 186 ? -4.692 -10.319 -16.572 1.00 85.44 186 PHE A C 1
ATOM 1495 O O . PHE A 1 186 ? -5.464 -10.411 -17.532 1.00 85.44 186 PHE A O 1
ATOM 1502 N N . PHE A 1 187 ? -3.388 -10.105 -16.755 1.00 81.81 187 PHE A N 1
ATOM 1503 C CA . PHE A 1 187 ? -2.777 -10.143 -18.081 1.00 81.81 187 PHE A CA 1
ATOM 1504 C C . PHE A 1 187 ? -2.949 -11.534 -18.711 1.00 81.81 187 PHE A C 1
ATOM 1506 O O . PHE A 1 187 ? -2.603 -12.559 -18.123 1.00 81.81 187 PHE A O 1
ATOM 1513 N N . GLY A 1 188 ? -3.466 -11.562 -19.941 1.00 72.12 188 GLY A N 1
ATOM 1514 C CA . GLY A 1 188 ? -3.746 -12.803 -20.666 1.00 72.12 188 GLY A CA 1
ATOM 1515 C C . GLY A 1 188 ? -5.159 -13.360 -20.472 1.00 72.12 188 GLY A C 1
ATOM 1516 O O . GLY A 1 188 ? -5.493 -14.333 -21.147 1.00 72.12 188 GLY A O 1
ATOM 1517 N N . ASP A 1 189 ? -6.001 -12.742 -19.633 1.00 77.69 189 ASP A N 1
ATOM 1518 C CA . ASP A 1 189 ? -7.420 -13.101 -19.546 1.00 77.69 189 ASP A CA 1
ATOM 1519 C C . ASP A 1 189 ? -8.136 -12.869 -20.890 1.00 77.69 189 ASP A C 1
ATOM 1521 O O . ASP A 1 189 ? -7.917 -11.866 -21.584 1.00 77.69 189 ASP A O 1
ATOM 1525 N N . GLU A 1 190 ? -9.027 -13.796 -21.261 1.00 63.44 190 GLU A N 1
ATOM 1526 C CA . GLU A 1 190 ? -9.825 -13.691 -22.484 1.00 63.44 190 GLU A CA 1
ATOM 1527 C C . GLU A 1 190 ? -10.633 -12.380 -22.490 1.00 63.44 190 GLU A C 1
ATOM 1529 O O . GLU A 1 190 ? -11.438 -12.110 -21.601 1.00 63.44 190 GLU A O 1
ATOM 1534 N N . GLY A 1 191 ? -10.421 -11.547 -23.513 1.00 60.50 191 GLY A N 1
ATOM 1535 C CA . GLY A 1 191 ? -11.099 -10.254 -23.660 1.00 60.50 191 GLY A CA 1
ATOM 1536 C C . GLY A 1 191 ? -10.296 -9.039 -23.188 1.00 60.50 191 GLY A C 1
ATOM 1537 O O . GLY A 1 191 ? -10.698 -7.913 -23.494 1.00 60.50 191 GLY A O 1
ATOM 1538 N N . LEU A 1 192 ? -9.135 -9.222 -22.544 1.00 63.50 192 LEU A N 1
ATOM 1539 C CA . LEU A 1 192 ? -8.170 -8.137 -22.342 1.00 63.50 192 LEU A CA 1
ATOM 1540 C C . LEU A 1 192 ? -7.382 -7.909 -23.646 1.00 63.50 192 LEU A C 1
ATOM 1542 O O . LEU A 1 192 ? -6.272 -8.402 -23.838 1.00 63.50 192 LEU A O 1
ATOM 1546 N N . ASN A 1 193 ? -7.984 -7.199 -24.602 1.00 55.91 193 ASN A N 1
ATOM 1547 C CA . ASN A 1 193 ? -7.322 -6.873 -25.866 1.00 55.91 193 ASN A CA 1
ATOM 1548 C C . ASN A 1 193 ? -6.370 -5.684 -25.646 1.00 55.91 193 ASN A C 1
ATOM 1550 O O . ASN A 1 193 ? -6.764 -4.523 -25.757 1.00 55.91 193 ASN A O 1
ATOM 1554 N N . ILE A 1 194 ? -5.133 -5.974 -25.238 1.00 60.44 194 ILE A N 1
ATOM 1555 C CA . ILE A 1 194 ? -4.135 -4.947 -24.928 1.00 60.44 194 ILE A CA 1
ATOM 1556 C C . ILE A 1 194 ? -3.548 -4.423 -26.243 1.00 60.44 194 ILE A C 1
ATOM 1558 O O . ILE A 1 194 ? -2.678 -5.048 -26.848 1.00 60.44 194 ILE A O 1
ATOM 1562 N N . GLU A 1 195 ? -3.986 -3.247 -26.694 1.00 57.81 195 GLU A N 1
ATOM 1563 C CA . GLU A 1 195 ? -3.210 -2.504 -27.691 1.00 57.81 195 GLU A CA 1
ATOM 1564 C C . GLU A 1 195 ? -1.836 -2.137 -27.102 1.00 57.81 195 GLU A C 1
ATOM 1566 O O . GLU A 1 195 ? -1.716 -1.833 -25.916 1.00 57.81 195 GLU A O 1
ATOM 1571 N N . ALA A 1 196 ? -0.784 -2.092 -27.924 1.00 50.91 196 ALA A N 1
ATOM 1572 C CA . ALA A 1 196 ? 0.595 -1.904 -27.455 1.00 50.91 196 ALA A CA 1
ATOM 1573 C C . ALA A 1 196 ? 0.850 -0.621 -26.627 1.00 50.91 196 ALA A C 1
ATOM 1575 O O . ALA A 1 196 ? 1.827 -0.575 -25.889 1.00 50.91 196 ALA A O 1
ATOM 1576 N N . LYS A 1 197 ? -0.005 0.413 -26.720 1.00 47.16 197 LYS A N 1
ATOM 1577 C CA . LYS A 1 197 ? 0.051 1.618 -25.862 1.00 47.16 197 LYS A CA 1
ATOM 1578 C C . LYS A 1 197 ? -0.720 1.485 -24.543 1.00 47.16 197 LYS A C 1
ATOM 1580 O O . LYS A 1 197 ? -0.396 2.187 -23.594 1.00 47.16 197 LYS A O 1
ATOM 1585 N N . LEU A 1 198 ? -1.708 0.592 -24.467 1.00 56.31 198 LEU A N 1
ATOM 1586 C CA . LEU A 1 198 ? -2.432 0.277 -23.231 1.00 56.31 198 LEU A CA 1
ATOM 1587 C C . LEU A 1 198 ? -1.590 -0.575 -22.263 1.00 56.31 198 LEU A C 1
ATOM 1589 O O . LEU A 1 198 ? -1.925 -0.659 -21.085 1.00 56.31 198 LEU A O 1
ATOM 1593 N N . SER A 1 199 ? -0.476 -1.162 -22.713 1.00 71.38 199 SER A N 1
ATOM 1594 C CA . SER A 1 199 ? 0.375 -2.008 -21.868 1.00 71.38 199 SER A CA 1
ATOM 1595 C C . SER A 1 199 ? 1.099 -1.225 -20.765 1.00 71.38 199 SER A C 1
ATOM 1597 O O . SER A 1 199 ? 1.099 -1.672 -19.625 1.00 71.38 199 SER A O 1
ATOM 1599 N N . VAL A 1 200 ? 1.656 -0.038 -21.042 1.00 87.31 200 VAL A N 1
ATOM 1600 C CA . VAL A 1 200 ? 2.453 0.714 -20.048 1.00 87.31 200 VAL A CA 1
ATOM 1601 C C . VAL A 1 200 ? 1.585 1.227 -18.900 1.00 87.31 200 VAL A C 1
ATOM 1603 O O . VAL A 1 200 ? 1.968 1.092 -17.740 1.00 87.31 200 VAL A O 1
ATOM 1606 N N . SER A 1 201 ? 0.397 1.770 -19.187 1.00 86.56 201 SER A N 1
ATOM 1607 C CA . SER A 1 201 ? -0.523 2.232 -18.138 1.00 86.56 201 SER A CA 1
ATOM 1608 C C . SER A 1 201 ? -0.979 1.102 -17.217 1.00 86.56 201 SER A C 1
ATOM 1610 O O . SER A 1 201 ? -1.123 1.327 -16.019 1.00 86.56 201 SER A O 1
ATOM 1612 N N . LEU A 1 202 ? -1.173 -0.101 -17.766 1.00 88.75 202 LEU A N 1
ATOM 1613 C CA . LEU A 1 202 ? -1.525 -1.286 -16.985 1.00 88.75 202 LEU A CA 1
ATOM 1614 C C . LEU A 1 202 ? -0.321 -1.821 -16.197 1.00 88.75 202 LEU A C 1
ATOM 1616 O O . LEU A 1 202 ? -0.483 -2.216 -15.050 1.00 88.75 202 LEU A O 1
ATOM 1620 N N . LEU A 1 203 ? 0.891 -1.779 -16.760 1.00 91.62 203 LEU A N 1
ATOM 1621 C CA . LEU A 1 203 ? 2.112 -2.201 -16.061 1.00 91.62 203 LEU A CA 1
ATOM 1622 C C . LEU A 1 203 ? 2.399 -1.345 -14.823 1.00 91.62 203 LEU A C 1
ATOM 1624 O O . LEU A 1 203 ? 2.777 -1.884 -13.785 1.00 91.62 203 LEU A O 1
ATOM 1628 N N . VAL A 1 204 ? 2.182 -0.029 -14.904 1.00 93.62 204 VAL A N 1
ATOM 1629 C CA . VAL A 1 204 ? 2.364 0.872 -13.751 1.00 93.62 204 VAL A CA 1
ATOM 1630 C C . VAL A 1 204 ? 1.149 0.932 -12.820 1.00 93.62 204 VAL A C 1
ATOM 1632 O O . VAL A 1 204 ? 1.170 1.704 -11.863 1.00 93.62 204 VAL A O 1
ATOM 1635 N N . SER A 1 205 ? 0.087 0.173 -13.109 1.00 93.88 205 SER A N 1
ATOM 1636 C CA . SER A 1 205 ? -1.094 0.058 -12.258 1.00 93.88 205 SER A CA 1
ATOM 1637 C C . SER A 1 205 ? -0.959 -1.150 -11.335 1.00 93.88 205 SER A C 1
ATOM 1639 O O . SER A 1 205 ? -1.082 -2.274 -11.824 1.00 93.88 205 SER A O 1
ATOM 1641 N N . PRO A 1 206 ? -0.778 -0.964 -10.013 1.00 96.69 206 PRO A N 1
ATOM 1642 C CA . PRO A 1 206 ? -0.639 -2.085 -9.088 1.00 96.69 206 PRO A CA 1
ATOM 1643 C C . PRO A 1 206 ? -1.827 -3.042 -9.125 1.00 96.69 206 PRO A C 1
ATOM 1645 O O . PRO A 1 206 ? -1.636 -4.252 -9.031 1.00 96.69 206 PRO A O 1
ATOM 1648 N N . PHE A 1 207 ? -3.042 -2.528 -9.343 1.00 94.81 207 PHE A N 1
ATOM 1649 C CA . PHE A 1 207 ? -4.239 -3.355 -9.471 1.00 94.81 207 PHE A CA 1
ATOM 1650 C C . PHE A 1 207 ? -4.199 -4.249 -10.708 1.00 94.81 207 PHE A C 1
ATOM 1652 O O . PHE A 1 207 ? -4.670 -5.376 -10.663 1.00 94.81 207 PHE A O 1
ATOM 1659 N N . SER A 1 208 ? -3.608 -3.809 -11.813 1.00 92.31 208 SER A N 1
ATOM 1660 C CA . SER A 1 208 ? -3.545 -4.646 -13.017 1.00 92.31 208 SER A CA 1
ATOM 1661 C C . SER A 1 208 ? -2.322 -5.556 -12.995 1.00 92.31 208 SER A C 1
ATOM 1663 O O . SER A 1 208 ? -2.431 -6.751 -13.251 1.00 92.31 208 SER A O 1
ATOM 1665 N N . SER A 1 209 ? -1.155 -5.006 -12.655 1.00 94.94 209 SER A N 1
ATOM 1666 C CA . SER A 1 209 ? 0.115 -5.715 -12.788 1.00 94.94 209 SER A CA 1
ATOM 1667 C C . SER A 1 209 ? 0.539 -6.503 -11.556 1.00 94.94 209 SER A C 1
ATOM 1669 O O . SER A 1 209 ? 1.368 -7.400 -11.665 1.00 94.94 209 SER A O 1
ATOM 1671 N N . GLY A 1 210 ? 0.023 -6.165 -10.375 1.00 96.75 210 GLY A N 1
ATOM 1672 C CA . GLY A 1 210 ? 0.567 -6.660 -9.108 1.00 96.75 210 GLY A CA 1
ATOM 1673 C C . GLY A 1 210 ? 1.932 -6.063 -8.753 1.00 96.75 210 GLY A C 1
ATOM 1674 O O . GLY A 1 210 ? 2.475 -6.408 -7.707 1.00 96.75 210 GLY A O 1
ATOM 1675 N N . LEU A 1 211 ? 2.476 -5.168 -9.588 1.00 97.25 211 LEU A N 1
ATOM 1676 C CA . LEU A 1 211 ? 3.725 -4.461 -9.335 1.00 97.25 211 LEU A CA 1
ATOM 1677 C C . LEU A 1 211 ? 3.446 -3.115 -8.675 1.00 97.25 211 LEU A C 1
ATOM 1679 O O . LEU A 1 211 ? 2.669 -2.305 -9.186 1.00 97.25 211 LEU A O 1
ATOM 1683 N N . ILE A 1 212 ? 4.162 -2.822 -7.595 1.00 98.00 212 ILE A N 1
ATOM 1684 C CA . ILE A 1 212 ? 4.277 -1.458 -7.079 1.00 98.00 212 ILE A CA 1
ATOM 1685 C C . ILE A 1 212 ? 5.661 -0.953 -7.461 1.00 98.00 212 ILE A C 1
ATOM 1687 O O . ILE A 1 212 ? 6.659 -1.341 -6.865 1.00 98.00 212 ILE A O 1
ATOM 1691 N N . LEU A 1 213 ? 5.718 -0.113 -8.495 1.00 96.75 213 LEU A N 1
ATOM 1692 C CA . LEU A 1 213 ? 6.965 0.485 -8.971 1.00 96.75 213 LEU A CA 1
ATOM 1693 C C . LEU A 1 213 ? 7.087 1.913 -8.442 1.00 96.75 213 LEU A C 1
ATOM 1695 O O . LEU A 1 213 ? 6.216 2.749 -8.710 1.00 96.75 213 LEU A O 1
ATOM 1699 N N . SER A 1 214 ? 8.158 2.209 -7.715 1.00 95.88 214 SER A N 1
ATOM 1700 C CA . SER A 1 214 ? 8.521 3.562 -7.290 1.00 95.88 214 SER A CA 1
ATOM 1701 C C . SER A 1 214 ? 9.325 4.301 -8.372 1.00 95.88 214 SER A C 1
ATOM 1703 O O . SER A 1 214 ? 9.796 3.717 -9.352 1.00 95.88 214 SER A O 1
ATOM 1705 N N . GLN A 1 215 ? 9.525 5.608 -8.221 1.00 94.56 215 GLN A N 1
ATOM 1706 C CA . GLN A 1 215 ? 10.504 6.350 -9.015 1.00 94.56 215 GLN A CA 1
ATOM 1707 C C . GLN A 1 215 ? 11.927 5.856 -8.740 1.00 94.56 215 GLN A C 1
ATOM 1709 O O . GLN A 1 215 ? 12.729 5.807 -9.673 1.00 94.56 215 GLN A O 1
ATOM 1714 N N . ASN A 1 216 ? 12.239 5.449 -7.504 1.00 93.81 216 ASN A N 1
ATOM 1715 C CA . ASN A 1 216 ? 13.538 4.861 -7.169 1.00 93.81 216 ASN A CA 1
ATOM 1716 C C . ASN A 1 216 ? 13.788 3.569 -7.958 1.00 93.81 216 ASN A C 1
ATOM 1718 O O . ASN A 1 216 ? 14.889 3.385 -8.480 1.00 93.81 216 ASN A O 1
ATOM 1722 N N . ASP A 1 217 ? 12.761 2.740 -8.143 1.00 95.88 217 ASP A N 1
ATOM 1723 C CA . ASP A 1 217 ? 12.828 1.549 -8.994 1.00 95.88 217 ASP A CA 1
ATOM 1724 C C . ASP A 1 217 ? 13.081 1.921 -10.461 1.00 95.88 217 ASP A C 1
ATOM 1726 O O . ASP A 1 217 ? 13.933 1.325 -11.116 1.00 95.88 217 ASP A O 1
ATOM 1730 N N . MET A 1 218 ? 12.430 2.971 -10.974 1.00 96.25 218 MET A N 1
ATOM 1731 C CA . MET A 1 218 ? 12.666 3.454 -12.342 1.00 96.25 218 MET A CA 1
ATOM 1732 C C . MET A 1 218 ? 14.091 4.000 -12.532 1.00 96.25 218 MET A C 1
ATOM 1734 O O . MET A 1 218 ? 14.711 3.778 -13.574 1.00 96.25 218 MET A O 1
ATOM 1738 N N . PHE A 1 219 ? 14.644 4.697 -11.534 1.00 96.00 219 PHE A N 1
ATOM 1739 C CA . PHE A 1 219 ? 16.041 5.140 -11.557 1.00 96.00 219 PHE A CA 1
ATOM 1740 C C . PHE A 1 219 ? 17.022 3.966 -11.423 1.00 96.00 219 PHE A C 1
ATOM 1742 O O . PHE A 1 219 ? 18.080 3.985 -12.058 1.00 96.00 219 PHE A O 1
ATOM 1749 N N . ARG A 1 220 ? 16.679 2.933 -10.639 1.00 96.44 220 ARG A N 1
ATOM 1750 C CA . ARG A 1 220 ? 17.441 1.678 -10.556 1.00 96.44 220 ARG A CA 1
ATOM 1751 C C . ARG A 1 220 ? 17.470 0.977 -11.913 1.00 96.44 220 ARG A C 1
ATOM 1753 O O . ARG A 1 220 ? 18.562 0.706 -12.406 1.00 96.44 220 ARG A O 1
ATOM 1760 N N . CYS A 1 221 ? 16.312 0.800 -12.548 1.00 97.50 221 CYS A N 1
ATOM 1761 C CA . CYS A 1 221 ? 16.191 0.245 -13.894 1.00 97.50 221 CYS A CA 1
ATOM 1762 C C . CYS A 1 221 ? 17.069 1.005 -14.893 1.00 97.50 221 CYS A C 1
ATOM 1764 O O . CYS A 1 221 ? 17.850 0.390 -15.615 1.00 97.50 221 CYS A O 1
ATOM 1766 N N . ALA A 1 222 ? 16.992 2.341 -14.913 1.00 97.75 222 ALA A N 1
ATOM 1767 C CA . ALA A 1 222 ? 17.793 3.173 -15.812 1.00 97.75 222 ALA A CA 1
ATOM 1768 C C . ALA A 1 222 ? 19.299 2.905 -15.664 1.00 97.75 222 ALA A C 1
ATOM 1770 O O . ALA A 1 222 ? 20.008 2.725 -16.651 1.00 97.75 222 ALA A O 1
ATOM 1771 N N . ARG A 1 223 ? 19.779 2.834 -14.416 1.00 97.75 223 ARG A N 1
ATOM 1772 C CA . ARG A 1 223 ? 21.188 2.588 -14.095 1.00 97.75 223 ARG A CA 1
ATOM 1773 C C . ARG A 1 223 ? 21.638 1.173 -14.456 1.00 97.75 223 ARG A C 1
ATOM 1775 O O . ARG A 1 223 ? 22.755 1.006 -14.919 1.00 97.75 223 ARG A O 1
ATOM 1782 N N . GLU A 1 224 ? 20.809 0.164 -14.215 1.00 97.94 224 GLU A N 1
ATOM 1783 C CA . GLU A 1 224 ? 21.161 -1.244 -14.455 1.00 97.94 224 GLU A CA 1
ATOM 1784 C C . GLU A 1 224 ? 21.091 -1.637 -15.934 1.00 97.94 224 GLU A C 1
ATOM 1786 O O . GLU A 1 224 ? 21.739 -2.595 -16.347 1.00 97.94 224 GLU A O 1
ATOM 1791 N N . THR A 1 225 ? 20.333 -0.886 -16.733 1.00 97.62 225 THR A N 1
ATOM 1792 C CA . THR A 1 225 ? 20.152 -1.127 -18.173 1.00 97.62 225 THR A CA 1
ATOM 1793 C C . THR A 1 225 ? 20.907 -0.132 -19.060 1.00 97.62 225 THR A C 1
ATOM 1795 O O . THR A 1 225 ? 20.795 -0.201 -20.284 1.00 97.62 225 THR A O 1
ATOM 1798 N N . ASP A 1 226 ? 21.663 0.800 -18.465 1.00 96.94 226 ASP A N 1
ATOM 1799 C CA . ASP A 1 226 ? 22.288 1.941 -19.154 1.00 96.94 226 ASP A CA 1
ATOM 1800 C C . ASP A 1 226 ? 21.296 2.721 -20.049 1.00 96.94 226 ASP A C 1
ATOM 1802 O O . ASP A 1 226 ? 21.640 3.197 -21.140 1.00 96.94 226 ASP A O 1
ATOM 1806 N N . ALA A 1 227 ? 20.042 2.824 -19.597 1.00 96.12 227 ALA A N 1
ATOM 1807 C CA . ALA A 1 227 ? 18.980 3.559 -20.267 1.00 96.12 227 ALA A CA 1
ATOM 1808 C C . ALA A 1 227 ? 18.921 5.011 -19.781 1.00 96.12 227 ALA A C 1
ATOM 1810 O O . ALA A 1 227 ? 19.154 5.328 -18.610 1.00 96.12 227 ALA A O 1
ATOM 1811 N N . VAL A 1 228 ? 18.544 5.918 -20.674 1.00 93.44 228 VAL A N 1
ATOM 1812 C CA . VAL A 1 228 ? 18.245 7.301 -20.313 1.00 93.44 228 VAL A CA 1
ATOM 1813 C C . VAL A 1 228 ? 16.856 7.361 -19.685 1.00 93.44 228 VAL A C 1
ATOM 1815 O O . VAL A 1 228 ? 15.879 6.911 -20.274 1.00 93.44 228 VAL A O 1
ATOM 1818 N N . THR A 1 229 ? 16.761 7.983 -18.509 1.00 92.62 229 THR A N 1
ATOM 1819 C CA . THR A 1 229 ? 15.483 8.268 -17.848 1.00 92.62 229 THR A CA 1
ATOM 1820 C C . THR A 1 229 ? 15.272 9.766 -17.680 1.00 92.62 229 THR A C 1
ATOM 1822 O O . THR A 1 229 ? 16.213 10.532 -17.446 1.00 92.62 229 THR A O 1
ATOM 1825 N N . ARG A 1 230 ? 14.019 10.201 -17.812 1.00 91.31 230 ARG A N 1
ATOM 1826 C CA . ARG A 1 230 ? 13.592 11.586 -17.599 1.00 91.31 230 ARG A CA 1
ATOM 1827 C C . ARG A 1 230 ? 12.573 11.625 -16.463 1.00 91.31 230 ARG A C 1
ATOM 1829 O O . ARG A 1 230 ? 11.556 10.945 -16.580 1.00 91.31 230 ARG A O 1
ATOM 1836 N N . PRO A 1 231 ? 12.790 12.435 -15.410 1.00 89.69 231 PRO A N 1
ATOM 1837 C CA . PRO A 1 231 ? 11.822 12.572 -14.327 1.00 89.69 231 PRO A CA 1
ATOM 1838 C C . PRO A 1 231 ? 10.436 12.967 -14.853 1.00 89.69 231 PRO A C 1
ATOM 1840 O O . PRO A 1 231 ? 10.317 13.840 -15.716 1.00 89.69 231 PRO A O 1
ATOM 1843 N N . GLY A 1 232 ? 9.391 12.330 -14.330 1.00 90.94 232 GLY A N 1
ATOM 1844 C CA . GLY A 1 232 ? 8.016 12.553 -14.765 1.00 90.94 232 GLY A CA 1
ATOM 1845 C C . GLY A 1 232 ? 7.025 11.633 -14.059 1.00 90.94 232 GLY A C 1
ATOM 1846 O O . GLY A 1 232 ? 7.285 11.133 -12.965 1.00 90.94 232 GLY A O 1
ATOM 1847 N N . THR A 1 233 ? 5.869 11.407 -14.685 1.00 91.62 233 THR A N 1
ATOM 1848 C CA . THR A 1 233 ? 4.925 10.381 -14.218 1.00 91.62 233 THR A CA 1
ATOM 1849 C C . THR A 1 233 ? 5.520 8.986 -14.421 1.00 91.62 233 THR A C 1
ATOM 1851 O O . THR A 1 233 ? 6.323 8.785 -15.331 1.00 91.62 233 THR A O 1
ATOM 1854 N N . LYS A 1 234 ? 5.103 8.001 -13.615 1.00 93.62 234 LYS A N 1
ATOM 1855 C CA . LYS A 1 234 ? 5.600 6.615 -13.719 1.00 93.62 234 LYS A CA 1
ATOM 1856 C C . LYS A 1 234 ? 5.416 6.037 -15.125 1.00 93.62 234 LYS A C 1
ATOM 1858 O O . LYS A 1 234 ? 6.353 5.467 -15.671 1.00 93.62 234 LYS A O 1
ATOM 1863 N N . SER A 1 235 ? 4.252 6.262 -15.744 1.00 92.81 235 SER A N 1
ATOM 1864 C CA . SER A 1 235 ? 3.996 5.839 -17.128 1.00 92.81 235 SER A CA 1
ATOM 1865 C C . SER A 1 235 ? 4.974 6.486 -18.110 1.00 92.81 235 SER A C 1
ATOM 1867 O O . SER A 1 235 ? 5.548 5.789 -18.934 1.00 92.81 235 SER A O 1
ATOM 1869 N N . PHE A 1 236 ? 5.214 7.798 -17.996 1.00 93.31 236 PHE A N 1
ATOM 1870 C CA . PHE A 1 236 ? 6.145 8.507 -18.877 1.00 93.31 236 PHE A CA 1
ATOM 1871 C C . PHE A 1 236 ? 7.591 8.026 -18.701 1.00 93.31 236 PHE A C 1
ATOM 1873 O O . PHE A 1 236 ? 8.309 7.853 -19.682 1.00 93.31 236 PHE A O 1
ATOM 1880 N N . MET A 1 237 ? 8.018 7.792 -17.457 1.00 95.69 237 MET A N 1
ATOM 1881 C CA . MET A 1 237 ? 9.342 7.240 -17.161 1.00 95.69 237 MET A CA 1
ATOM 1882 C C . MET A 1 237 ? 9.502 5.851 -17.783 1.00 95.69 237 MET A C 1
ATOM 1884 O O . MET A 1 237 ? 10.492 5.608 -18.470 1.00 95.69 237 MET A O 1
ATOM 1888 N N . LEU A 1 238 ? 8.512 4.970 -17.611 1.00 94.94 238 LEU A N 1
ATOM 1889 C CA . LEU A 1 238 ? 8.554 3.621 -18.171 1.00 94.94 238 LEU A CA 1
ATOM 1890 C C . LEU A 1 238 ? 8.513 3.623 -19.708 1.00 94.94 238 LEU A C 1
ATOM 1892 O O . LEU A 1 238 ? 9.271 2.893 -20.340 1.00 94.94 238 LEU A O 1
ATOM 1896 N N . GLU A 1 239 ? 7.692 4.479 -20.322 1.00 94.06 239 GLU A N 1
ATOM 1897 C CA . GLU A 1 239 ? 7.685 4.687 -21.776 1.00 94.06 239 GLU A CA 1
ATOM 1898 C C . GLU A 1 239 ? 9.049 5.159 -22.290 1.00 94.06 239 GLU A C 1
ATOM 1900 O O . GLU A 1 239 ? 9.512 4.701 -23.335 1.00 94.06 239 GLU A O 1
ATOM 1905 N N . ASN A 1 240 ? 9.709 6.065 -21.563 1.00 94.75 240 ASN A N 1
ATOM 1906 C CA . ASN A 1 240 ? 11.024 6.566 -21.944 1.00 94.75 240 ASN A CA 1
ATOM 1907 C C . ASN A 1 240 ? 12.098 5.473 -21.861 1.00 94.75 240 ASN A C 1
ATOM 1909 O O . ASN A 1 240 ? 12.877 5.340 -22.803 1.00 94.75 240 ASN A O 1
ATOM 1913 N N . LEU A 1 241 ? 12.086 4.671 -20.793 1.00 95.75 241 LEU A N 1
ATOM 1914 C CA . LEU A 1 241 ? 12.982 3.528 -20.615 1.00 95.75 241 LEU A CA 1
ATOM 1915 C C . LEU A 1 241 ? 12.791 2.485 -21.725 1.00 95.75 241 LEU A C 1
ATOM 1917 O O . LEU A 1 241 ? 13.753 2.116 -22.398 1.00 95.75 241 LEU A O 1
ATOM 1921 N N . LEU A 1 242 ? 11.547 2.062 -21.973 1.00 93.31 242 LEU A N 1
ATOM 1922 C CA . LEU A 1 242 ? 11.218 1.099 -23.031 1.00 93.31 242 LEU A CA 1
ATOM 1923 C C . LEU A 1 242 ? 11.542 1.632 -24.433 1.00 93.31 242 LEU A C 1
ATOM 1925 O O . LEU A 1 242 ? 11.891 0.856 -25.317 1.00 93.31 242 LEU A O 1
ATOM 1929 N N . GLY A 1 243 ? 11.433 2.944 -24.653 1.00 92.38 243 GLY A N 1
ATOM 1930 C CA .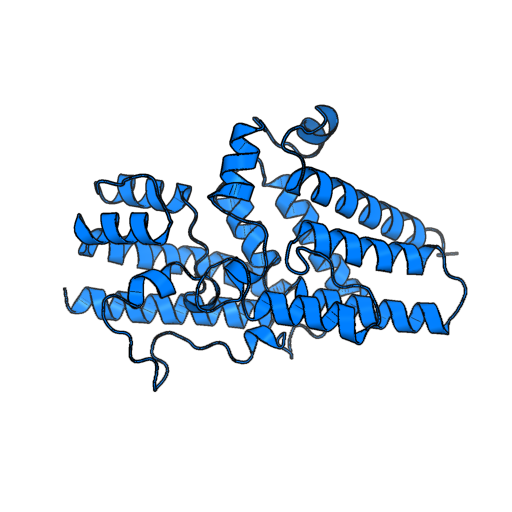 GLY A 1 243 ? 11.793 3.573 -25.922 1.00 92.38 243 GLY A CA 1
ATOM 1931 C C . GLY A 1 243 ? 13.300 3.602 -26.198 1.00 92.38 243 GLY A C 1
ATOM 1932 O O . GLY A 1 243 ? 13.690 3.602 -27.364 1.00 92.38 243 GLY A O 1
ATOM 1933 N N . ASP A 1 244 ? 14.132 3.629 -25.154 1.00 94.81 244 ASP A N 1
ATOM 1934 C CA . ASP A 1 244 ? 15.595 3.679 -25.264 1.00 94.81 244 ASP A CA 1
ATOM 1935 C C . ASP A 1 244 ? 16.226 2.275 -25.278 1.00 94.81 244 ASP A C 1
ATOM 1937 O O . ASP A 1 244 ? 17.007 1.946 -26.173 1.00 94.81 244 ASP A O 1
ATOM 1941 N N . ARG A 1 245 ? 15.848 1.418 -24.316 1.00 95.00 245 ARG A N 1
ATOM 1942 C CA . ARG A 1 245 ? 16.414 0.072 -24.094 1.00 95.00 245 ARG A CA 1
ATOM 1943 C C . ARG A 1 245 ? 15.319 -0.993 -23.923 1.00 95.00 245 ARG A C 1
ATOM 1945 O O . ARG A 1 245 ? 15.178 -1.568 -22.844 1.00 95.00 245 ARG A O 1
ATOM 1952 N N . PRO A 1 246 ? 14.504 -1.276 -24.957 1.00 92.44 246 PRO A N 1
ATOM 1953 C CA . PRO A 1 246 ? 13.308 -2.109 -24.810 1.00 92.44 246 PRO A CA 1
ATOM 1954 C C . PRO A 1 246 ? 13.596 -3.513 -24.271 1.00 92.44 246 PRO A C 1
ATOM 1956 O O . PRO A 1 246 ? 12.888 -3.976 -23.382 1.00 92.44 246 PRO A O 1
ATOM 1959 N N . LYS A 1 247 ? 14.623 -4.206 -24.782 1.00 92.38 247 LYS A N 1
ATOM 1960 C CA . LYS A 1 247 ? 14.893 -5.601 -24.395 1.00 92.38 247 LYS A CA 1
ATOM 1961 C C . LYS A 1 247 ? 15.411 -5.698 -22.967 1.00 92.38 247 LYS A C 1
ATOM 1963 O O . LYS A 1 247 ? 14.954 -6.546 -22.208 1.00 92.38 247 LYS A O 1
ATOM 1968 N N . GLU A 1 248 ? 16.348 -4.826 -22.619 1.00 95.62 248 GLU A N 1
ATOM 1969 C CA . GLU A 1 248 ? 16.982 -4.771 -21.309 1.00 95.62 248 GLU A CA 1
ATOM 1970 C C . GLU A 1 248 ? 15.976 -4.354 -20.233 1.00 95.62 248 GLU A C 1
ATOM 1972 O O . GLU A 1 248 ? 15.931 -4.967 -19.172 1.00 95.62 248 GLU A O 1
ATOM 1977 N N . VAL A 1 249 ? 15.111 -3.378 -20.528 1.00 95.88 249 VAL A N 1
ATOM 1978 C CA . VAL A 1 249 ? 14.057 -2.930 -19.606 1.00 95.88 249 VAL A CA 1
ATOM 1979 C C . VAL A 1 249 ? 12.977 -3.997 -19.432 1.00 95.88 249 VAL A C 1
ATOM 1981 O O . VAL A 1 249 ? 12.536 -4.225 -18.311 1.00 95.88 249 VAL A O 1
ATOM 1984 N N . LEU A 1 250 ? 12.572 -4.704 -20.495 1.00 94.56 250 LEU A N 1
ATOM 1985 C CA . LEU A 1 250 ? 11.639 -5.832 -20.360 1.00 94.56 250 LEU A CA 1
ATOM 1986 C C . LEU A 1 250 ? 12.231 -6.959 -19.508 1.00 94.56 250 LEU A C 1
ATOM 1988 O O . LEU A 1 250 ? 11.544 -7.475 -18.631 1.00 94.56 250 LEU A O 1
ATOM 1992 N N . GLN A 1 251 ? 13.504 -7.306 -19.717 1.00 95.50 251 GLN A N 1
ATOM 1993 C CA . GLN A 1 251 ? 14.191 -8.295 -18.883 1.00 95.50 251 GLN A CA 1
ATOM 1994 C C . GLN A 1 251 ? 14.289 -7.830 -17.425 1.00 95.50 251 GLN A C 1
ATOM 1996 O O . GLN A 1 251 ? 14.076 -8.623 -16.511 1.00 95.50 251 GLN A O 1
ATOM 2001 N N . TRP A 1 252 ? 14.574 -6.546 -17.202 1.00 97.56 252 TRP A N 1
ATOM 2002 C CA . TRP A 1 252 ? 14.605 -5.959 -15.867 1.00 97.56 252 TRP A CA 1
ATOM 2003 C C . TRP A 1 252 ? 13.238 -6.048 -15.177 1.00 97.56 252 TRP A C 1
ATOM 2005 O O . TRP A 1 252 ? 13.167 -6.456 -14.022 1.00 97.56 252 TRP A O 1
ATOM 2015 N N . LEU A 1 253 ? 12.143 -5.757 -15.890 1.00 97.19 253 LEU A N 1
ATOM 2016 C CA . LEU A 1 253 ? 10.785 -5.891 -15.355 1.00 97.19 253 LEU A CA 1
ATOM 2017 C C . LEU A 1 253 ? 10.432 -7.341 -15.002 1.00 97.19 253 LEU A C 1
ATOM 2019 O O . LEU A 1 253 ? 9.726 -7.556 -14.022 1.00 97.19 253 LEU A O 1
ATOM 2023 N N . VAL A 1 254 ? 10.914 -8.332 -15.761 1.00 96.88 254 VAL A N 1
ATOM 2024 C CA . VAL A 1 254 ? 10.750 -9.754 -15.405 1.00 96.88 254 VAL A CA 1
ATOM 2025 C C . VAL A 1 254 ? 11.454 -10.056 -14.080 1.00 96.88 254 VAL A C 1
ATOM 2027 O O . VAL A 1 254 ? 10.833 -10.635 -13.192 1.00 96.88 254 VAL A O 1
ATOM 2030 N N . CYS A 1 255 ? 12.699 -9.602 -13.905 1.00 97.88 255 CYS A N 1
ATOM 2031 C CA . CYS A 1 255 ? 13.416 -9.753 -12.634 1.00 97.88 255 CYS A CA 1
ATOM 2032 C C . CYS A 1 255 ? 12.711 -9.013 -11.482 1.00 97.88 255 CYS A C 1
ATOM 2034 O O . CYS A 1 255 ? 12.669 -9.506 -10.357 1.00 97.88 255 CYS A O 1
ATOM 2036 N N . GLU A 1 256 ? 12.125 -7.845 -11.748 1.00 98.00 256 GLU A N 1
ATOM 2037 C CA . GLU A 1 256 ? 11.351 -7.104 -10.749 1.00 98.00 256 GLU A CA 1
ATOM 2038 C C . GLU A 1 256 ? 10.051 -7.834 -10.375 1.00 98.00 256 GLU A C 1
ATOM 2040 O O . GLU A 1 256 ? 9.682 -7.856 -9.202 1.00 98.00 256 GLU A O 1
ATOM 2045 N N . CYS A 1 257 ? 9.394 -8.501 -11.333 1.00 98.06 257 CYS A N 1
ATOM 2046 C CA . CYS A 1 257 ? 8.264 -9.383 -11.042 1.00 98.06 257 CYS A CA 1
ATOM 2047 C C . CYS A 1 257 ? 8.675 -10.539 -10.128 1.00 98.06 257 CYS A C 1
ATOM 2049 O O . CYS A 1 257 ? 7.961 -10.823 -9.176 1.00 98.06 257 CYS A O 1
ATOM 2051 N N . GLU A 1 258 ? 9.820 -11.178 -10.382 1.00 98.19 258 GLU A N 1
ATOM 2052 C CA . GLU A 1 258 ? 10.345 -12.261 -9.536 1.00 98.19 258 GLU A CA 1
ATOM 2053 C C . GLU A 1 258 ? 10.640 -11.787 -8.114 1.00 98.19 258 GLU A C 1
ATOM 2055 O O . GLU A 1 258 ? 10.295 -12.459 -7.141 1.00 98.19 258 GLU A O 1
ATOM 2060 N N . ARG A 1 259 ? 11.238 -10.600 -7.991 1.00 97.62 259 ARG A N 1
ATOM 2061 C CA . ARG A 1 259 ? 11.524 -9.985 -6.697 1.00 97.62 259 ARG A CA 1
ATOM 2062 C C . ARG A 1 259 ? 10.239 -9.717 -5.914 1.00 97.62 259 ARG A C 1
ATOM 2064 O O . ARG A 1 259 ? 10.147 -10.102 -4.753 1.00 97.62 259 ARG A O 1
ATOM 2071 N N . GLN A 1 260 ? 9.241 -9.086 -6.537 1.00 97.56 260 GLN A N 1
ATOM 2072 C CA . GLN A 1 260 ? 7.978 -8.780 -5.856 1.00 97.56 260 GLN A CA 1
ATOM 2073 C C . GLN A 1 260 ? 7.121 -10.027 -5.613 1.00 97.56 260 GLN A C 1
ATOM 2075 O O . GLN A 1 260 ? 6.458 -10.102 -4.589 1.00 97.56 260 GLN A O 1
ATOM 2080 N N . GLU A 1 261 ? 7.183 -11.043 -6.477 1.00 97.12 261 GLU A N 1
ATOM 2081 C CA . GLU A 1 261 ? 6.590 -12.362 -6.225 1.00 97.12 261 GLU A CA 1
ATOM 2082 C C . GLU A 1 261 ? 7.102 -12.968 -4.913 1.00 97.12 261 GLU A C 1
ATOM 2084 O O . GLU A 1 261 ? 6.292 -13.435 -4.109 1.00 97.12 261 GLU A O 1
ATOM 2089 N N . GLN A 1 262 ? 8.412 -12.898 -4.652 1.00 96.62 262 GLN A N 1
ATOM 2090 C CA . GLN A 1 262 ? 8.966 -13.351 -3.378 1.00 96.62 262 GLN A CA 1
ATOM 2091 C C . GLN A 1 262 ? 8.384 -12.552 -2.203 1.00 96.62 262 GLN A C 1
ATOM 2093 O O . GLN A 1 262 ? 7.861 -13.157 -1.267 1.00 96.62 262 GLN A O 1
ATOM 2098 N N . LEU A 1 263 ? 8.389 -11.218 -2.281 1.00 95.38 263 LEU A N 1
ATOM 2099 C CA . LEU A 1 263 ? 7.840 -10.357 -1.226 1.00 95.38 263 LEU A CA 1
ATOM 2100 C C . LEU A 1 263 ? 6.356 -10.656 -0.946 1.00 95.38 263 LEU A C 1
ATOM 2102 O O . LEU A 1 263 ? 5.950 -10.816 0.202 1.00 95.38 263 LEU A O 1
ATOM 2106 N N . TRP A 1 264 ? 5.534 -10.795 -1.988 1.00 95.25 264 TRP A N 1
ATOM 2107 C CA . TRP A 1 264 ? 4.110 -11.120 -1.849 1.00 95.25 264 TRP A CA 1
ATOM 2108 C C . TRP A 1 264 ? 3.874 -12.527 -1.301 1.00 95.25 264 TRP A C 1
ATOM 2110 O O . TRP A 1 264 ? 2.893 -12.747 -0.590 1.00 95.25 264 TRP A O 1
ATOM 2120 N N . SER A 1 265 ? 4.766 -13.474 -1.601 1.00 94.31 265 SER A N 1
ATOM 2121 C CA . SER A 1 265 ? 4.699 -14.827 -1.048 1.00 94.31 265 SER A CA 1
ATOM 2122 C C . SER A 1 265 ? 5.004 -14.861 0.451 1.00 94.31 265 SER A C 1
ATOM 2124 O O . SER A 1 265 ? 4.357 -15.610 1.181 1.00 94.31 265 SER A O 1
ATOM 2126 N N . GLU A 1 266 ? 5.919 -14.011 0.925 1.00 93.06 266 GLU A N 1
ATOM 2127 C CA . GLU A 1 266 ? 6.232 -13.871 2.352 1.00 93.06 266 GLU A CA 1
ATOM 2128 C C . GLU A 1 266 ? 5.022 -13.326 3.127 1.00 93.06 266 GLU A C 1
ATOM 2130 O O . GLU A 1 266 ? 4.740 -13.788 4.226 1.00 93.06 266 GLU A O 1
ATOM 2135 N N . LEU A 1 267 ? 4.219 -12.453 2.506 1.00 91.56 267 LEU A N 1
ATOM 2136 C CA . LEU A 1 267 ? 2.959 -11.953 3.072 1.00 91.56 267 LEU A CA 1
ATOM 2137 C C . LEU A 1 267 ? 1.794 -12.959 3.013 1.00 91.56 267 LEU A C 1
ATOM 2139 O O . LEU A 1 267 ? 0.703 -12.681 3.526 1.00 91.56 267 LEU A O 1
ATOM 2143 N N . ALA A 1 268 ? 1.942 -14.103 2.339 1.00 88.19 268 ALA A N 1
ATOM 2144 C CA . ALA A 1 268 ? 0.838 -15.047 2.158 1.00 88.19 268 ALA A CA 1
ATOM 2145 C C . ALA A 1 268 ? 0.433 -15.752 3.457 1.00 88.19 268 ALA A C 1
ATOM 2147 O O . ALA A 1 268 ? -0.744 -16.081 3.620 1.00 88.19 268 ALA A O 1
ATOM 2148 N N . SER A 1 269 ? 1.372 -15.937 4.391 1.00 84.31 269 SER A N 1
ATOM 2149 C CA . SER A 1 269 ? 1.076 -16.491 5.716 1.00 84.31 269 SER A CA 1
ATOM 2150 C C . SER A 1 269 ? 0.177 -15.588 6.551 1.00 84.31 269 SER A C 1
ATOM 2152 O O . SER A 1 269 ? -0.634 -16.103 7.317 1.00 84.31 269 SER A O 1
ATOM 2154 N N . ASP A 1 270 ? 0.298 -14.270 6.389 1.00 89.00 270 ASP A N 1
ATOM 2155 C CA . ASP A 1 270 ? -0.395 -13.297 7.235 1.00 89.00 270 ASP A CA 1
ATOM 2156 C C . ASP A 1 270 ? -1.747 -12.864 6.651 1.00 89.00 270 ASP A C 1
ATOM 2158 O O . ASP A 1 270 ? -2.695 -12.628 7.399 1.00 89.00 270 ASP A O 1
ATOM 2162 N N . PHE A 1 271 ? -1.872 -12.791 5.317 1.00 93.12 271 PHE A N 1
ATOM 2163 C CA . PHE A 1 271 ? -3.064 -12.214 4.669 1.00 93.12 271 PHE A CA 1
ATOM 2164 C C . PHE A 1 271 ? -3.775 -13.134 3.663 1.00 93.12 271 PHE A C 1
ATOM 2166 O O . PHE A 1 271 ? -4.714 -12.700 2.990 1.00 93.12 271 PHE A O 1
ATOM 2173 N N . GLY A 1 272 ? -3.381 -14.408 3.572 1.00 92.00 272 GLY A N 1
ATOM 2174 C CA . GLY A 1 272 ? -4.150 -15.449 2.885 1.00 92.00 272 GLY A CA 1
ATOM 2175 C C . GLY A 1 272 ? -4.494 -15.116 1.430 1.00 92.00 272 GLY A C 1
ATOM 2176 O O . GLY A 1 272 ? -3.615 -14.811 0.622 1.00 92.00 272 GLY A O 1
ATOM 2177 N N . GLU A 1 273 ? -5.771 -15.209 1.059 1.00 94.88 273 GLU A N 1
ATOM 2178 C CA . GLU A 1 273 ? -6.250 -15.024 -0.321 1.00 94.88 273 GLU A CA 1
ATOM 2179 C C . GLU A 1 273 ? -5.942 -13.634 -0.876 1.00 94.88 273 GLU A C 1
ATOM 2181 O O . GLU A 1 273 ? -5.713 -13.493 -2.078 1.00 94.88 273 GLU A O 1
ATOM 2186 N N . ILE A 1 274 ? -5.863 -12.611 -0.018 1.00 96.06 274 ILE A N 1
ATOM 2187 C CA . ILE A 1 274 ? -5.472 -11.264 -0.441 1.00 96.06 274 ILE A CA 1
ATOM 2188 C C . ILE A 1 274 ? -4.078 -11.316 -1.077 1.00 96.06 274 ILE A C 1
ATOM 2190 O O . ILE A 1 274 ? -3.914 -10.900 -2.226 1.00 96.06 274 ILE A O 1
ATOM 2194 N N . SER A 1 275 ? -3.098 -11.904 -0.388 1.00 95.50 275 SER A N 1
ATOM 2195 C CA . SER A 1 275 ? -1.742 -12.094 -0.916 1.00 95.50 275 SER A CA 1
ATOM 2196 C C . SER A 1 275 ? -1.718 -12.978 -2.154 1.00 95.50 275 SER A C 1
ATOM 2198 O O . SER A 1 275 ? -1.018 -12.653 -3.110 1.00 95.50 275 SER A O 1
ATOM 2200 N N . HIS A 1 276 ? -2.537 -14.032 -2.212 1.00 94.88 276 HIS A N 1
ATOM 2201 C CA . HIS A 1 276 ? -2.643 -14.865 -3.415 1.00 94.88 276 HIS A CA 1
ATOM 2202 C C . HIS A 1 276 ? -3.180 -14.089 -4.629 1.00 94.88 276 HIS A C 1
ATOM 2204 O O . HIS A 1 276 ? -2.736 -14.335 -5.750 1.00 94.88 276 HIS A O 1
ATOM 2210 N N . SER A 1 277 ? -4.102 -13.139 -4.436 1.00 96.00 277 SER A N 1
ATOM 2211 C CA . SER A 1 277 ? -4.602 -12.276 -5.517 1.00 96.00 277 SER A CA 1
ATOM 2212 C C . SER A 1 277 ? -3.506 -11.358 -6.069 1.00 96.00 277 SER A C 1
ATOM 2214 O O . SER A 1 277 ? -3.343 -11.249 -7.287 1.00 96.00 277 SER A O 1
ATOM 2216 N N . TRP A 1 278 ? -2.709 -10.738 -5.193 1.00 97.56 278 TRP A N 1
ATOM 2217 C CA . TRP A 1 278 ? -1.550 -9.929 -5.590 1.00 97.56 278 TRP A CA 1
ATOM 2218 C C . TRP A 1 278 ? -0.449 -10.762 -6.255 1.00 97.56 278 TRP A C 1
ATOM 2220 O O . TRP A 1 278 ? 0.061 -10.375 -7.309 1.00 97.56 278 TRP A O 1
ATOM 2230 N N . LEU A 1 279 ? -0.158 -11.944 -5.710 1.00 96.44 279 LEU A N 1
ATOM 2231 C CA . LEU A 1 279 ? 0.791 -12.898 -6.276 1.00 96.44 279 LEU A CA 1
ATOM 2232 C C . LEU A 1 279 ? 0.373 -13.343 -7.687 1.00 96.44 279 LEU A C 1
ATOM 2234 O O . LEU A 1 279 ? 1.176 -13.313 -8.617 1.00 96.44 279 LEU A O 1
ATOM 2238 N N . ARG A 1 280 ? -0.904 -13.692 -7.882 1.00 95.69 280 ARG A N 1
ATOM 2239 C CA . ARG A 1 280 ? -1.422 -14.079 -9.202 1.00 95.69 280 ARG A CA 1
ATOM 2240 C C . ARG A 1 280 ? -1.255 -12.956 -10.224 1.00 95.69 280 ARG A C 1
ATOM 2242 O O . ARG A 1 280 ? -0.927 -13.232 -11.377 1.00 95.69 280 ARG A O 1
ATOM 2249 N N . ALA A 1 281 ? -1.454 -11.704 -9.815 1.00 96.06 281 ALA A N 1
ATOM 2250 C CA . ALA A 1 281 ? -1.274 -10.564 -10.702 1.00 96.06 281 ALA A CA 1
ATOM 2251 C C . ALA A 1 281 ? 0.175 -10.380 -11.148 1.00 96.06 281 ALA A C 1
ATOM 2253 O O . ALA A 1 281 ? 0.417 -10.253 -12.349 1.00 96.06 281 ALA A O 1
ATOM 2254 N N . VAL A 1 282 ? 1.140 -10.445 -10.225 1.00 97.00 282 VAL A N 1
ATOM 2255 C CA . VAL A 1 282 ? 2.555 -10.313 -10.602 1.00 97.00 282 VAL A CA 1
ATOM 2256 C C . VAL A 1 282 ? 3.026 -11.487 -11.468 1.00 97.00 282 VAL A C 1
ATOM 2258 O O . VAL A 1 282 ? 3.716 -11.273 -12.462 1.00 97.00 282 VAL A O 1
ATOM 2261 N N . GLN A 1 283 ? 2.570 -12.714 -11.190 1.00 96.00 283 GLN A N 1
ATOM 2262 C CA . GLN A 1 283 ? 2.880 -13.904 -11.996 1.00 96.00 283 GLN A CA 1
ATOM 2263 C C . GLN A 1 283 ? 2.299 -13.824 -13.415 1.00 96.00 283 GLN A C 1
ATOM 2265 O O . GLN A 1 283 ? 2.950 -14.191 -14.400 1.00 96.00 283 GLN A O 1
ATOM 2270 N N . SER A 1 284 ? 1.070 -13.323 -13.533 1.00 94.31 284 SER A N 1
ATOM 2271 C CA . SER A 1 284 ? 0.415 -13.073 -14.816 1.00 94.31 284 SER A CA 1
ATOM 2272 C C . SER A 1 284 ? 1.162 -12.002 -15.623 1.00 94.31 284 SER A C 1
ATOM 2274 O O . SER A 1 284 ? 1.457 -12.213 -16.802 1.00 94.31 284 SER A O 1
ATOM 2276 N N . THR A 1 285 ? 1.568 -10.903 -14.979 1.00 94.44 285 THR A N 1
ATOM 2277 C CA . THR A 1 285 ? 2.396 -9.854 -15.596 1.00 94.44 285 THR A CA 1
ATOM 2278 C C . THR A 1 285 ? 3.739 -10.393 -16.067 1.00 94.44 285 THR A C 1
ATOM 2280 O O . THR A 1 285 ? 4.129 -10.145 -17.208 1.00 94.44 285 THR A O 1
ATOM 2283 N N . LYS A 1 286 ? 4.425 -11.176 -15.230 1.00 95.06 286 LYS A N 1
ATOM 2284 C CA . LYS A 1 286 ? 5.688 -11.831 -15.580 1.00 95.06 286 LYS A CA 1
ATOM 2285 C C . LYS A 1 286 ? 5.543 -12.670 -16.848 1.00 95.06 286 LYS A C 1
ATOM 2287 O O . LYS A 1 286 ? 6.276 -12.457 -17.810 1.00 95.06 286 LYS A O 1
ATOM 2292 N N . SER A 1 287 ? 4.545 -13.555 -16.875 1.00 92.62 287 SER A N 1
ATOM 2293 C CA . SER A 1 287 ? 4.272 -14.441 -18.016 1.00 92.62 287 SER A CA 1
ATOM 2294 C C . SER A 1 287 ? 4.013 -13.650 -19.304 1.00 92.62 287 SER A C 1
ATOM 2296 O O . SER A 1 287 ? 4.482 -14.015 -20.384 1.00 92.62 287 SER A O 1
ATOM 2298 N N . TYR A 1 288 ? 3.289 -12.532 -19.196 1.00 90.50 288 TYR A N 1
ATOM 2299 C CA . TYR A 1 288 ? 3.045 -11.626 -20.315 1.00 90.50 288 TYR A CA 1
ATOM 2300 C C . TYR A 1 288 ? 4.337 -10.963 -20.824 1.00 90.50 288 TYR A C 1
ATOM 2302 O O . TYR A 1 288 ? 4.582 -10.938 -22.033 1.00 90.50 288 TYR A O 1
ATOM 2310 N N . LEU A 1 289 ? 5.188 -10.465 -19.923 1.00 90.69 289 LEU A N 1
ATOM 2311 C CA . LEU A 1 289 ? 6.462 -9.827 -20.271 1.00 90.69 289 LEU A CA 1
ATOM 2312 C C . LEU A 1 289 ? 7.455 -10.810 -20.911 1.00 90.69 289 LEU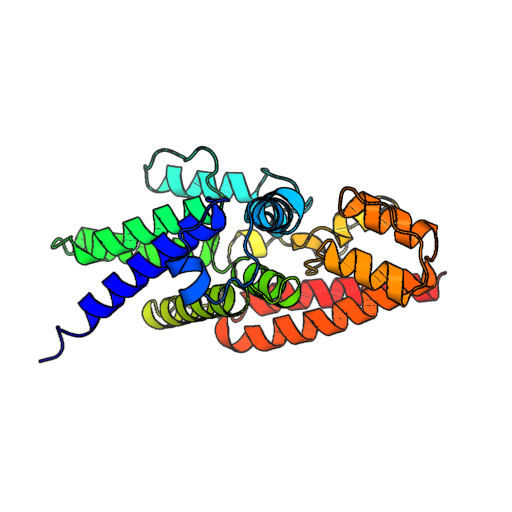 A C 1
ATOM 2314 O O . LEU A 1 289 ? 8.093 -10.465 -21.906 1.00 90.69 289 LEU A O 1
ATOM 2318 N N . GLU A 1 290 ? 7.545 -12.040 -20.403 1.00 89.62 290 GLU A N 1
ATOM 2319 C CA . GLU A 1 290 ? 8.361 -13.108 -20.996 1.00 89.62 290 GLU A CA 1
ATOM 2320 C C . GLU A 1 290 ? 7.900 -13.440 -22.423 1.00 89.62 290 GLU A C 1
ATOM 2322 O O . GLU A 1 290 ? 8.721 -13.576 -23.334 1.00 89.62 290 GLU A O 1
ATOM 2327 N N . GLY A 1 291 ? 6.583 -13.488 -22.649 1.00 85.38 291 GLY A N 1
ATOM 2328 C CA . GLY A 1 291 ? 6.004 -13.668 -23.980 1.00 85.38 291 GLY A CA 1
ATOM 2329 C C . GLY A 1 291 ? 6.380 -12.549 -24.957 1.00 85.38 291 GLY A C 1
ATOM 2330 O O . GLY A 1 291 ? 6.675 -12.826 -26.120 1.00 85.38 291 GLY A O 1
ATOM 2331 N N . LEU A 1 292 ? 6.427 -11.294 -24.494 1.00 80.50 292 LEU A N 1
ATOM 2332 C CA . LEU A 1 292 ? 6.866 -10.153 -25.306 1.00 80.50 292 LEU A CA 1
ATOM 2333 C C . LEU A 1 292 ? 8.368 -10.185 -25.609 1.00 80.50 292 LEU A C 1
ATOM 2335 O O . LEU A 1 292 ? 8.765 -9.853 -26.727 1.00 80.50 292 LEU A O 1
ATOM 2339 N N . HIS A 1 293 ? 9.197 -10.596 -24.645 1.00 65.31 293 HIS A N 1
ATOM 2340 C CA . HIS A 1 293 ? 10.647 -10.693 -24.825 1.00 65.31 293 HIS A CA 1
ATOM 2341 C C . HIS A 1 293 ? 11.024 -11.656 -25.959 1.00 65.31 293 HIS A C 1
ATOM 2343 O O . HIS A 1 293 ? 11.962 -11.398 -26.705 1.00 65.31 293 HIS A O 1
ATOM 2349 N N . LEU A 1 294 ? 10.259 -12.735 -26.146 1.00 62.19 294 LEU A N 1
ATOM 2350 C CA . LEU A 1 294 ? 10.489 -13.702 -27.225 1.00 62.19 294 LEU A CA 1
ATOM 2351 C C . LEU A 1 294 ? 10.165 -13.162 -28.630 1.00 62.19 294 LEU A C 1
ATOM 2353 O O . LEU A 1 294 ? 10.575 -13.768 -29.622 1.00 62.19 294 LEU A O 1
ATOM 2357 N N . VAL A 1 295 ? 9.422 -12.055 -28.734 1.00 62.94 295 VAL A N 1
ATOM 2358 C CA . VAL A 1 295 ? 8.966 -11.476 -30.011 1.00 62.94 295 VAL A CA 1
ATOM 2359 C C . VAL A 1 295 ? 9.847 -10.303 -30.473 1.00 62.94 295 VAL A C 1
ATOM 2361 O O . VAL A 1 295 ? 9.864 -10.000 -31.668 1.00 62.94 295 VAL A O 1
ATOM 2364 N N . LEU A 1 296 ? 10.586 -9.656 -29.562 1.00 57.72 296 LEU A N 1
ATOM 2365 C CA . LEU A 1 296 ? 11.414 -8.465 -29.819 1.00 57.72 296 LEU A CA 1
ATOM 2366 C C . LEU A 1 296 ? 12.893 -8.804 -30.012 1.00 57.72 296 LEU A C 1
ATOM 2368 O O . LEU A 1 296 ? 13.531 -8.226 -30.925 1.00 57.72 296 LEU A O 1
#

Foldseek 3Di:
DPPVPPLVVLVVLLVLLVLLLCLLPPLDDDVVSCVVLQLDPRHSVVSCQCCVAWLPQFVCLALPLFRDQDDDLQVVLQVLCVVVPHHRDPRSRGPNNLSVVLSVLSVCCNPDPDPVSNVVSLVSNLLSLQQRCLLPVLVSLVVCCVLRVSCVSVSVVVVVVSLVSCVVSVHPLAPDHHPSLPPQDAAPPPPPPDDPLNLLSSCCRCSHQLDRATVSNLVVLCVVQVFDADDDHSSNRLVRRCVGRVLSSLVSLLVSLVVSLVVLVVCCVRRHVSSVSSNRRSVRNNVVSVVVSVVD

Sequence (296 aa):
MSKVDGTSQLSERIELLKIAREVLVSPKLHPELIAALDLGNYTPEVHTQVFAIDLKPYASIYLSEVATLGGEARDVAAGYYRAIGLPVPQEPDALFTMFEHYQGLIETLESSKDDLTLERVRHLRSAFLFEHLLAWVPFYLTALSESYDHFGLFSEALFEFLRDEVEELELDVIGRLPIVLRDRRFFGDEGLNIEAKLSVSLLVSPFSSGLILSQNDMFRCARETDAVTRPGTKSFMLENLLGDRPKEVLQWLVCECERQEQLWSELASDFGEISHSWLRAVQSTKSYLEGLHLVL